Protein AF-A0A815K684-F1 (afdb_monomer_lite)

Foldseek 3Di:
DAAAEDEQAEQEEAEAQEEDADDLPPVPADADPPPRAGHARYAYENYEQYEYAYPDQPDRFGEYADNQLSLFDPVNCVVCNPSFHERAEYEQYENYEYGRYEQHQTVAARAAYEQYYAYEYESYEYYNANDPPDDADDPRRLRSDHNAAAEDAHENYEYEHYEYDHAAHPYEDEKADPVGDRDRGREDYEAEHYEYAYEEPEYDQAEFDLREIEHAHAEYEHYEYENHQEYHYYAYAYYDPNTHYDYYHYYYYNYHYYNHDHYPHDHAHDPPDDPPRD

pLDDT: mean 92.47, std 10.6, range [31.84, 98.94]

Secondary structure (DSSP, 8-state):
---EEEE--EEEEEE--SEEE----SSSS-B-TTT-PBPPSEEEES-EEEEEE-S--STT-EEEE--GGGT-SHHHHHHHTT----SEEEEEEEEEEEESEEEE--SS-SEEEEEEEEEEEES-EEE--SSTT--S--TTGGGSTT--SEEEEEEEEEEEEEEEE-SS-SEEE--EETT-SS-SSEEEEEEEEEEEESEEEEEEEE--BTT-EEEEEEEEES-EEES-SEEEEEEE----TT-BEEEEEEEEES-EEES-SSEEEEEEE-SSS-TT--

Structure (mmCIF, N/CA/C/O backbone):
data_AF-A0A815K684-F1
#
_entry.id   AF-A0A815K684-F1
#
loop_
_atom_site.group_PDB
_atom_site.id
_atom_site.type_symbol
_atom_site.label_atom_id
_atom_site.label_alt_id
_atom_site.label_comp_id
_atom_site.label_asym_id
_atom_site.label_entity_id
_atom_site.label_seq_id
_atom_site.pdbx_PDB_ins_code
_atom_site.Cartn_x
_atom_site.Cartn_y
_atom_site.Cartn_z
_atom_site.occupancy
_atom_site.B_iso_or_equiv
_atom_site.auth_seq_id
_atom_site.auth_comp_id
_atom_site.auth_asym_id
_atom_site.auth_atom_id
_atom_site.pdbx_PDB_model_num
ATOM 1 N N . MET A 1 1 ? 2.388 3.843 -22.229 1.00 73.94 1 MET A N 1
ATOM 2 C CA . MET A 1 1 ? 2.401 5.230 -21.701 1.00 73.94 1 MET A CA 1
ATOM 3 C C . MET A 1 1 ? 1.750 5.221 -20.317 1.00 73.94 1 MET A C 1
ATOM 5 O O . MET A 1 1 ? 0.894 4.371 -20.112 1.00 73.94 1 MET A O 1
ATOM 9 N N . GLY A 1 2 ? 2.199 6.052 -19.369 1.00 83.94 2 GLY A N 1
ATOM 10 C CA . GLY A 1 2 ? 1.630 6.157 -18.008 1.00 83.94 2 GLY A CA 1
ATOM 11 C C . GLY A 1 2 ? 0.544 7.225 -17.866 1.00 83.94 2 GLY A C 1
ATOM 12 O O . GLY A 1 2 ? 0.099 7.775 -18.870 1.00 83.94 2 GLY A O 1
ATOM 13 N N . GLY A 1 3 ? 0.165 7.562 -16.629 1.00 92.00 3 GLY A N 1
ATOM 14 C CA . GLY A 1 3 ? -0.648 8.746 -16.339 1.00 92.00 3 GLY A CA 1
ATOM 15 C C . GLY A 1 3 ? -2.153 8.584 -16.546 1.00 92.00 3 GLY A C 1
ATOM 16 O O . GLY A 1 3 ? -2.807 9.560 -16.912 1.00 92.00 3 GLY A O 1
ATOM 17 N N . ILE A 1 4 ? -2.707 7.386 -16.340 1.00 95.62 4 ILE A N 1
ATOM 18 C CA . ILE A 1 4 ? -4.153 7.174 -16.452 1.00 95.62 4 ILE A CA 1
ATOM 19 C C . ILE A 1 4 ? -4.835 7.824 -15.246 1.00 95.62 4 ILE A C 1
ATOM 21 O O . ILE A 1 4 ? -4.547 7.476 -14.103 1.00 95.62 4 ILE A O 1
ATOM 25 N N . TYR A 1 5 ? -5.742 8.760 -15.517 1.00 96.38 5 TYR A N 1
ATOM 26 C CA . TYR A 1 5 ? -6.485 9.510 -14.509 1.00 96.38 5 TYR A CA 1
ATOM 27 C C . TYR A 1 5 ? -7.987 9.317 -14.699 1.00 96.38 5 TYR A C 1
ATOM 29 O O . TYR A 1 5 ? -8.491 9.469 -15.814 1.00 96.38 5 TYR A O 1
ATOM 37 N N . ALA A 1 6 ? -8.709 9.044 -13.615 1.00 97.19 6 ALA A N 1
ATOM 38 C CA . ALA A 1 6 ? -10.166 9.089 -13.607 1.00 97.19 6 ALA A CA 1
ATOM 39 C C . ALA A 1 6 ? -10.697 9.604 -12.267 1.00 97.19 6 ALA A C 1
ATOM 41 O O . ALA A 1 6 ? -10.106 9.384 -11.211 1.00 97.19 6 ALA A O 1
ATOM 42 N N . ARG A 1 7 ? -11.844 10.281 -12.317 1.00 98.31 7 ARG A N 1
ATOM 43 C CA . ARG A 1 7 ? -12.488 10.868 -11.144 1.00 98.31 7 ARG A CA 1
ATOM 44 C C . ARG A 1 7 ? -13.995 10.679 -11.194 1.00 98.31 7 ARG A C 1
ATOM 46 O O . ARG A 1 7 ? -14.579 10.762 -12.272 1.00 98.31 7 ARG A O 1
ATOM 53 N N . GLY A 1 8 ? -14.617 10.469 -10.036 1.00 98.06 8 GLY A N 1
ATOM 54 C CA . GLY A 1 8 ? -16.077 10.456 -9.917 1.00 98.06 8 GLY A CA 1
ATOM 55 C C . GLY A 1 8 ? -16.737 9.202 -10.491 1.00 98.06 8 GLY A C 1
ATOM 56 O O . GLY A 1 8 ? -17.906 9.250 -10.871 1.00 98.06 8 GLY A O 1
ATOM 57 N N . LEU A 1 9 ? -16.006 8.088 -10.608 1.00 98.31 9 LEU A N 1
ATOM 58 C CA . LEU A 1 9 ? -16.594 6.837 -11.087 1.00 98.31 9 LEU A CA 1
ATOM 59 C C . LEU A 1 9 ? -17.547 6.280 -10.034 1.00 98.31 9 LEU A C 1
ATOM 61 O O . LEU A 1 9 ? -17.203 6.195 -8.856 1.00 98.31 9 LEU A O 1
ATOM 65 N N . SER A 1 10 ? -18.740 5.882 -10.467 1.00 98.50 10 SER A N 1
ATOM 66 C CA . SER A 1 10 ? -19.731 5.259 -9.596 1.00 98.50 10 SER A CA 1
ATOM 67 C C . SER A 1 10 ? -20.347 4.029 -10.246 1.00 98.50 10 SER A C 1
ATOM 69 O O . SER A 1 10 ? -20.730 4.102 -11.412 1.00 98.50 10 SER A O 1
ATOM 71 N N . TYR A 1 11 ? -20.462 2.927 -9.499 1.00 98.56 11 TYR A N 1
ATOM 72 C CA . TYR A 1 11 ? -21.029 1.656 -9.984 1.00 98.56 11 TYR A CA 1
ATOM 73 C C . TYR A 1 11 ? -20.305 1.106 -11.224 1.00 98.56 11 TYR A C 1
ATOM 75 O O . TYR A 1 11 ? -20.925 0.741 -12.223 1.00 98.56 11 TYR A O 1
ATOM 83 N N . VAL A 1 12 ? -18.972 1.063 -11.164 1.00 98.50 12 VAL A N 1
ATOM 84 C CA . VAL A 1 12 ? -18.119 0.615 -12.275 1.00 98.50 12 VAL A CA 1
ATOM 85 C C . VAL A 1 12 ? -17.341 -0.634 -11.882 1.00 98.50 12 VAL A C 1
ATOM 87 O O . VAL A 1 12 ? -16.710 -0.682 -10.831 1.00 98.50 12 VAL A O 1
ATOM 90 N N . THR A 1 13 ? -17.304 -1.620 -12.776 1.00 98.44 13 THR A N 1
ATOM 91 C CA . THR A 1 13 ? -16.357 -2.736 -12.694 1.00 98.44 13 THR A CA 1
ATOM 92 C C . THR A 1 13 ? -15.275 -2.567 -13.754 1.00 98.44 13 THR A C 1
ATOM 94 O O . THR A 1 13 ? -15.556 -2.599 -14.951 1.00 98.44 13 THR A O 1
ATOM 97 N N . ILE A 1 14 ? -14.030 -2.414 -13.312 1.00 97.62 14 ILE A N 1
ATOM 98 C CA . ILE A 1 14 ? -12.829 -2.421 -14.143 1.00 97.62 14 ILE A CA 1
ATOM 99 C C . ILE A 1 14 ? -12.272 -3.840 -14.117 1.00 97.62 14 ILE A C 1
ATOM 101 O O . ILE A 1 14 ? -11.838 -4.336 -13.079 1.00 97.62 14 ILE A O 1
ATOM 105 N N . ARG A 1 15 ? -12.310 -4.506 -15.270 1.00 96.69 15 ARG A N 1
ATOM 106 C CA . ARG A 1 15 ? -11.922 -5.909 -15.404 1.00 96.69 15 ARG A CA 1
ATOM 107 C C . ARG A 1 15 ? -10.661 -6.056 -16.246 1.00 96.69 15 ARG A C 1
ATOM 109 O O . ARG A 1 15 ? -10.609 -5.530 -17.356 1.00 96.69 15 ARG A O 1
ATOM 116 N N . ILE A 1 16 ? -9.673 -6.783 -15.730 1.00 95.44 16 ILE A N 1
ATOM 117 C CA . ILE A 1 16 ? -8.375 -7.005 -16.377 1.00 95.44 16 ILE A CA 1
ATOM 118 C C . ILE A 1 16 ? -8.146 -8.515 -16.500 1.00 95.44 16 ILE A C 1
ATOM 120 O O . ILE A 1 16 ? -7.977 -9.208 -15.506 1.00 95.44 16 ILE A O 1
ATOM 124 N N . GLU A 1 17 ? -8.137 -9.027 -17.731 1.00 93.75 17 GLU A N 1
ATOM 125 C CA . GLU A 1 17 ? -8.010 -10.473 -18.023 1.00 93.75 17 GLU A CA 1
ATOM 126 C C . GLU A 1 17 ? -6.644 -10.868 -18.600 1.00 93.75 17 GLU A C 1
ATOM 128 O O . GLU A 1 17 ? -6.376 -12.037 -18.858 1.00 93.75 17 GLU A O 1
ATOM 133 N N . GLY A 1 18 ? -5.780 -9.885 -18.840 1.00 93.44 18 GLY A N 1
ATOM 134 C CA . GLY A 1 18 ? -4.446 -10.082 -19.393 1.00 93.44 18 GLY A CA 1
ATOM 135 C C . GLY A 1 18 ? -3.433 -9.193 -18.692 1.00 93.44 18 GLY A C 1
ATOM 136 O O . GLY A 1 18 ? -3.591 -8.868 -17.518 1.00 93.44 18 GLY A O 1
ATOM 137 N N . ILE A 1 19 ? -2.403 -8.775 -19.424 1.00 95.75 19 ILE A N 1
ATOM 138 C CA . ILE A 1 19 ? -1.357 -7.901 -18.894 1.00 95.75 19 ILE A CA 1
ATOM 139 C C . ILE A 1 19 ? -1.589 -6.475 -19.388 1.00 95.75 19 ILE A C 1
ATOM 141 O O . ILE A 1 19 ? -1.413 -6.181 -20.572 1.00 95.75 19 ILE A O 1
ATOM 145 N N . LEU A 1 20 ? -1.930 -5.573 -18.472 1.00 96.19 20 LEU A N 1
ATOM 146 C CA . LEU A 1 20 ? -1.819 -4.139 -18.691 1.00 96.19 20 LEU A CA 1
ATOM 147 C C . LEU A 1 20 ? -0.406 -3.713 -18.300 1.00 96.19 20 LEU A C 1
ATOM 149 O O . LEU A 1 20 ? -0.069 -3.662 -17.120 1.00 96.19 20 LEU A O 1
ATOM 153 N N . LYS A 1 21 ? 0.427 -3.419 -19.301 1.00 96.81 21 LYS A N 1
ATOM 154 C CA . LYS A 1 21 ? 1.832 -3.057 -19.101 1.00 96.81 21 LYS A CA 1
ATOM 155 C C . LYS A 1 21 ? 2.086 -1.578 -19.379 1.00 96.81 21 LYS A C 1
ATOM 157 O O . LYS A 1 21 ? 1.850 -1.090 -20.486 1.00 96.81 21 LYS A O 1
ATOM 162 N N . PHE A 1 22 ? 2.611 -0.874 -18.384 1.00 97.00 22 PHE A N 1
ATOM 163 C CA . PHE A 1 22 ? 3.043 0.513 -18.499 1.00 97.00 22 PHE A CA 1
ATOM 164 C C . PHE A 1 22 ? 4.406 0.642 -19.193 1.00 97.00 22 PHE A C 1
ATOM 166 O O . PHE A 1 22 ? 5.169 -0.317 -19.297 1.00 97.00 22 PHE A O 1
ATOM 173 N N . SER A 1 23 ? 4.699 1.849 -19.692 1.00 94.75 23 SER A N 1
ATOM 174 C CA . SER A 1 23 ? 5.971 2.147 -20.373 1.00 94.75 23 SER A CA 1
ATOM 175 C C . SER A 1 23 ? 7.147 2.083 -19.399 1.00 94.75 23 SER A C 1
ATOM 177 O O . SER A 1 23 ? 7.044 2.575 -18.284 1.00 94.75 23 SER A O 1
ATOM 179 N N . ASP A 1 24 ? 8.294 1.572 -19.823 1.00 90.25 24 ASP A N 1
ATOM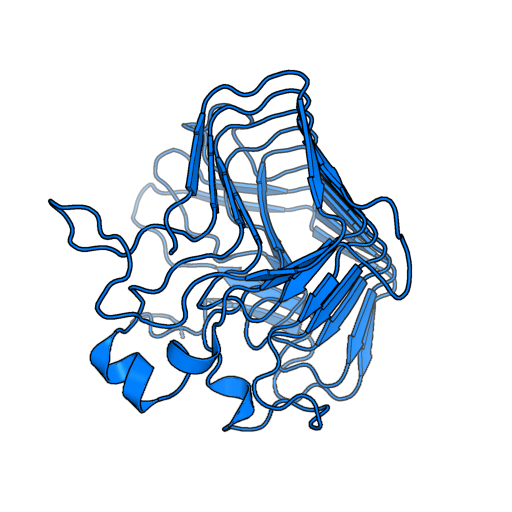 180 C CA . ASP A 1 24 ? 9.532 1.656 -19.040 1.00 90.25 24 ASP A CA 1
ATOM 181 C C . ASP A 1 24 ? 10.379 2.894 -19.408 1.00 90.25 24 ASP A C 1
ATOM 183 O O . ASP A 1 24 ? 11.381 3.192 -18.756 1.00 90.25 24 ASP A O 1
ATOM 187 N N . ASN A 1 25 ? 9.961 3.655 -20.428 1.00 91.06 25 ASN A N 1
ATOM 188 C CA . ASN A 1 25 ? 10.629 4.879 -20.860 1.00 91.06 25 ASN A CA 1
ATOM 189 C C . ASN A 1 25 ? 10.325 6.047 -19.905 1.00 91.06 25 ASN A C 1
ATOM 191 O O . ASN A 1 25 ? 9.307 6.731 -20.036 1.00 91.06 25 ASN A O 1
ATOM 195 N N . PHE A 1 26 ? 11.231 6.291 -18.954 1.00 86.00 26 PHE A N 1
ATOM 196 C CA . PHE A 1 26 ? 11.102 7.369 -17.967 1.00 86.00 26 PHE A CA 1
ATOM 197 C C . PHE A 1 26 ? 11.301 8.786 -18.545 1.00 86.00 26 PHE A C 1
ATOM 199 O O . PHE A 1 26 ? 10.882 9.766 -17.916 1.00 86.00 26 PHE A O 1
ATOM 206 N N . LEU A 1 27 ? 11.939 8.915 -19.719 1.00 87.94 27 LEU A N 1
ATOM 207 C CA . LEU A 1 27 ? 12.162 10.204 -20.388 1.00 87.94 27 LEU A CA 1
ATOM 208 C C . LEU A 1 27 ? 10.867 10.733 -21.009 1.00 87.94 27 LEU A C 1
ATOM 210 O O . LEU A 1 27 ? 10.567 11.917 -20.899 1.00 87.94 27 LEU A O 1
ATOM 214 N N . GLU A 1 28 ? 10.080 9.836 -21.599 1.00 91.06 28 GLU A N 1
ATOM 215 C CA . GLU A 1 28 ? 8.776 10.141 -22.204 1.00 91.06 28 GLU A CA 1
ATOM 216 C C . GLU A 1 28 ? 7.609 9.980 -21.221 1.00 91.06 28 GLU A C 1
ATOM 218 O O . GLU A 1 28 ? 6.440 10.103 -21.597 1.00 91.06 28 GLU A O 1
ATOM 223 N N . TRP A 1 29 ? 7.897 9.674 -19.954 1.00 94.38 29 TRP A N 1
ATOM 224 C CA . TRP A 1 29 ? 6.851 9.471 -18.965 1.00 94.38 29 TRP A CA 1
ATOM 225 C C . TRP A 1 29 ? 6.067 10.771 -18.721 1.00 94.38 29 TRP A C 1
ATOM 227 O O . TRP A 1 29 ? 6.690 11.819 -18.517 1.00 94.38 29 TRP A O 1
ATOM 237 N N . PRO A 1 30 ? 4.719 10.736 -18.694 1.00 95.06 30 PRO A N 1
ATOM 238 C CA . PRO A 1 30 ? 3.913 11.931 -18.478 1.00 95.06 30 PRO A CA 1
ATOM 239 C C . PRO A 1 30 ? 4.247 12.629 -17.161 1.00 95.06 30 PRO A C 1
ATOM 241 O O . PRO A 1 30 ? 4.306 12.002 -16.101 1.00 95.06 30 PRO A O 1
ATOM 244 N N . ARG A 1 31 ? 4.423 13.949 -17.222 1.00 94.81 31 ARG A N 1
ATOM 245 C CA . ARG A 1 31 ? 4.745 14.792 -16.067 1.00 94.81 31 ARG A CA 1
ATOM 246 C C . ARG A 1 31 ? 3.691 15.864 -15.867 1.00 94.81 31 ARG A C 1
ATOM 248 O O . ARG A 1 31 ? 2.974 16.248 -16.793 1.00 94.81 31 ARG A O 1
ATOM 255 N N . ASP A 1 32 ? 3.577 16.328 -14.637 1.00 92.56 32 ASP A N 1
ATOM 256 C CA . ASP A 1 32 ? 2.881 17.568 -14.352 1.00 92.56 32 ASP A CA 1
ATOM 257 C C . ASP A 1 32 ? 3.700 18.753 -14.908 1.00 92.56 32 ASP A C 1
ATOM 259 O O . ASP A 1 32 ? 4.909 18.822 -14.665 1.00 92.56 32 ASP A O 1
ATOM 263 N N . PRO A 1 33 ? 3.089 19.669 -15.678 1.00 92.75 33 PRO A N 1
ATOM 264 C CA . PRO A 1 33 ? 3.823 20.742 -16.347 1.00 92.75 33 PRO A CA 1
ATOM 265 C C . PRO A 1 33 ? 4.365 21.815 -15.393 1.00 92.75 33 PRO A C 1
ATOM 267 O O . PRO A 1 33 ? 5.246 22.566 -15.799 1.00 92.75 33 PRO A O 1
ATOM 270 N N . HIS A 1 34 ? 3.872 21.895 -14.152 1.00 93.19 34 HIS A N 1
ATOM 271 C CA . HIS A 1 34 ? 4.277 22.921 -13.188 1.00 93.19 34 HIS A CA 1
ATOM 272 C C . HIS A 1 34 ? 5.311 22.395 -12.190 1.00 93.19 34 HIS A C 1
ATOM 274 O O . HIS A 1 34 ? 6.285 23.068 -11.872 1.00 93.19 34 HIS A O 1
ATOM 280 N N . THR A 1 35 ? 5.100 21.182 -11.684 1.00 92.88 35 THR A N 1
ATOM 281 C CA . THR A 1 35 ? 5.947 20.564 -10.651 1.00 92.88 35 THR A CA 1
ATOM 282 C C . THR A 1 35 ? 7.014 19.637 -11.231 1.00 92.88 35 THR A C 1
ATOM 284 O O . THR A 1 35 ? 7.919 19.215 -10.511 1.00 92.88 35 THR A O 1
ATOM 287 N N . HIS A 1 36 ? 6.895 19.278 -12.516 1.00 91.06 36 HIS A N 1
ATOM 288 C CA . HIS A 1 36 ? 7.729 18.293 -13.215 1.00 91.06 36 HIS A CA 1
ATOM 289 C C . HIS A 1 36 ? 7.746 16.891 -12.571 1.00 91.06 36 HIS A C 1
ATOM 291 O O . HIS A 1 36 ? 8.569 16.032 -12.931 1.00 91.06 36 HIS A O 1
ATOM 297 N N . GLN A 1 37 ? 6.821 16.631 -11.641 1.00 92.94 37 GLN A N 1
ATOM 298 C CA . GLN A 1 37 ? 6.625 15.315 -11.051 1.00 92.94 37 GLN A CA 1
ATOM 299 C C . GLN A 1 37 ? 6.035 14.364 -12.089 1.00 92.94 37 GLN A C 1
ATOM 301 O O . GLN A 1 37 ? 5.177 14.749 -12.887 1.00 92.94 37 GLN A O 1
ATOM 306 N N . VAL A 1 38 ? 6.507 13.122 -12.097 1.00 94.31 38 VAL A N 1
ATOM 307 C CA . VAL A 1 38 ? 5.902 12.054 -12.893 1.00 94.31 38 VAL A CA 1
ATOM 308 C C . VAL A 1 38 ? 4.477 11.806 -12.415 1.00 94.31 38 VAL A C 1
ATOM 310 O O . VAL A 1 38 ? 4.202 11.803 -11.217 1.00 94.31 38 VAL A O 1
ATOM 313 N N . ARG A 1 39 ? 3.560 11.592 -13.355 1.00 96.19 39 ARG A N 1
ATOM 314 C CA . ARG A 1 39 ? 2.201 11.151 -13.031 1.00 96.19 39 ARG A CA 1
ATOM 315 C C . ARG A 1 39 ? 2.234 9.688 -12.609 1.00 96.19 39 ARG A C 1
ATOM 317 O O . ARG A 1 39 ? 3.012 8.924 -13.171 1.00 96.19 39 ARG A O 1
ATOM 324 N N . ASP A 1 40 ? 1.383 9.291 -11.672 1.00 97.06 40 ASP A N 1
ATOM 325 C CA . ASP A 1 40 ? 1.230 7.879 -11.307 1.00 97.06 40 ASP A CA 1
ATOM 326 C C . ASP A 1 40 ? 0.768 7.034 -12.512 1.00 97.06 40 ASP A C 1
ATOM 328 O O . ASP A 1 40 ? 0.260 7.561 -13.507 1.00 97.06 40 ASP A O 1
ATOM 332 N N . CYS A 1 41 ? 0.966 5.718 -12.453 1.00 97.69 41 CYS A N 1
ATOM 333 C CA . CYS A 1 41 ? 0.498 4.801 -13.491 1.00 97.69 41 CYS A CA 1
ATOM 334 C C . CYS A 1 41 ? -1.033 4.864 -13.601 1.00 97.69 41 CYS A C 1
ATOM 336 O O . CYS A 1 41 ? -1.562 5.235 -14.653 1.00 97.69 41 CYS A O 1
ATOM 338 N N . PHE A 1 42 ? -1.711 4.586 -12.484 1.00 97.69 42 PHE A N 1
ATOM 339 C CA . PHE A 1 42 ? -3.127 4.844 -12.269 1.00 97.69 42 PHE A CA 1
ATOM 340 C C . PHE A 1 42 ? -3.331 5.833 -11.128 1.00 97.69 42 PHE A C 1
ATOM 342 O O . PHE A 1 42 ? -2.800 5.640 -10.035 1.00 97.69 42 PHE A O 1
ATOM 349 N N . TYR A 1 43 ? -4.170 6.835 -11.371 1.00 98.25 43 TYR A N 1
ATOM 350 C CA . TYR A 1 43 ? -4.659 7.762 -10.365 1.00 98.25 43 TYR A CA 1
ATOM 351 C C . TYR A 1 43 ? -6.181 7.850 -10.428 1.00 98.25 43 TYR A C 1
ATOM 353 O O . TYR A 1 43 ? -6.756 8.286 -11.429 1.00 98.25 43 TYR A O 1
ATOM 361 N N . PHE A 1 44 ? -6.824 7.471 -9.333 1.00 98.50 44 PHE A N 1
ATOM 362 C CA . PHE A 1 44 ? -8.262 7.535 -9.162 1.00 98.50 44 PHE A CA 1
ATOM 363 C C . PHE A 1 44 ? -8.640 8.412 -7.974 1.00 98.50 44 PHE A C 1
ATOM 365 O O . PHE A 1 44 ? -7.977 8.408 -6.937 1.00 98.50 44 PHE A O 1
ATOM 372 N N . GLU A 1 45 ? -9.742 9.138 -8.112 1.00 98.38 45 GLU A N 1
ATOM 373 C CA . GLU A 1 45 ? -10.261 10.013 -7.064 1.00 98.38 45 GLU A CA 1
ATOM 374 C C . GLU A 1 45 ? -11.793 9.963 -7.032 1.00 98.38 45 GLU A C 1
ATOM 376 O O . GLU A 1 45 ? -12.429 9.872 -8.085 1.00 98.38 45 GLU A O 1
ATOM 381 N N . GLN A 1 46 ? -12.414 10.079 -5.856 1.00 98.50 46 GLN A N 1
ATOM 382 C CA . GLN A 1 46 ? -13.879 10.163 -5.736 1.00 98.50 46 GLN A CA 1
ATOM 383 C C . GLN A 1 46 ? -14.609 8.959 -6.342 1.00 98.50 46 GLN A C 1
ATOM 385 O O . GLN A 1 46 ? -15.599 9.115 -7.056 1.00 98.50 46 GLN A O 1
ATOM 390 N N . LEU A 1 47 ? -14.105 7.753 -6.087 1.00 98.75 47 LEU A N 1
ATOM 391 C CA . LEU A 1 47 ? -14.770 6.522 -6.494 1.00 98.75 47 LEU A CA 1
ATOM 392 C C . LEU A 1 47 ? -15.843 6.120 -5.478 1.00 98.75 47 LEU A C 1
ATOM 394 O O . LEU A 1 47 ? -15.653 6.270 -4.271 1.00 98.75 47 LEU A O 1
ATOM 398 N N . ASN A 1 48 ? -16.950 5.569 -5.971 1.00 98.81 48 ASN A N 1
ATOM 399 C CA . ASN A 1 48 ? -18.019 5.022 -5.140 1.00 98.81 48 ASN A CA 1
ATOM 400 C C . ASN A 1 48 ? -18.593 3.739 -5.757 1.00 98.81 48 ASN A C 1
ATOM 402 O O . ASN A 1 48 ? -19.100 3.781 -6.871 1.00 98.81 48 ASN A O 1
ATOM 406 N N . HIS A 1 49 ? -18.573 2.606 -5.056 1.00 98.81 49 HIS A N 1
ATOM 407 C CA . HIS A 1 49 ? -19.008 1.315 -5.623 1.00 98.81 49 HIS A CA 1
ATOM 408 C C . HIS A 1 49 ? -18.208 0.957 -6.884 1.00 98.81 49 HIS A C 1
ATOM 410 O O . HIS A 1 49 ? -18.760 0.806 -7.977 1.00 98.81 49 HIS A O 1
ATOM 416 N N . VAL A 1 50 ? -16.885 0.871 -6.741 1.00 98.88 50 VAL A N 1
ATOM 417 C CA . VAL A 1 50 ? -15.987 0.508 -7.842 1.00 98.88 50 VAL A CA 1
ATOM 418 C C . VAL A 1 50 ? -15.257 -0.787 -7.524 1.00 98.88 50 VAL A C 1
ATOM 420 O O . VAL A 1 50 ? -14.703 -0.957 -6.439 1.00 98.88 50 VAL A O 1
ATOM 423 N N . THR A 1 51 ? -15.235 -1.687 -8.502 1.00 98.81 51 THR A N 1
ATOM 424 C CA . THR A 1 51 ? -14.550 -2.976 -8.409 1.00 98.81 51 THR A CA 1
ATOM 425 C C . THR A 1 51 ? -13.422 -3.049 -9.428 1.00 98.81 51 THR A C 1
ATOM 427 O O . THR A 1 51 ? -13.669 -2.868 -10.618 1.00 98.81 51 THR A O 1
ATOM 430 N N . PHE A 1 52 ? -12.210 -3.371 -8.985 1.00 98.50 52 PHE A N 1
ATOM 431 C CA . PHE A 1 52 ? -11.100 -3.803 -9.832 1.00 98.50 52 PHE A CA 1
ATOM 432 C C . PHE A 1 52 ? -10.977 -5.320 -9.707 1.00 98.50 52 PHE A C 1
ATOM 434 O O . PHE A 1 52 ? -10.821 -5.824 -8.599 1.00 98.50 52 PHE A O 1
ATOM 441 N N . THR A 1 53 ? -11.096 -6.054 -10.812 1.00 97.69 53 THR A N 1
ATOM 442 C CA . THR A 1 53 ? -11.161 -7.522 -10.753 1.00 97.69 53 THR A CA 1
ATOM 443 C C . THR A 1 53 ? -10.555 -8.211 -11.973 1.00 97.69 53 THR A C 1
ATOM 445 O O . THR A 1 53 ? -10.321 -7.593 -13.017 1.00 97.69 53 THR A O 1
ATOM 448 N N . SER A 1 54 ? -10.356 -9.516 -11.840 1.00 95.94 54 SER A N 1
ATOM 449 C CA . SER A 1 54 ? -10.099 -10.471 -12.914 1.00 95.94 54 SER A CA 1
ATOM 450 C C . SER A 1 54 ? -10.994 -11.696 -12.724 1.00 95.94 54 SER A C 1
ATOM 452 O O . SER A 1 54 ? -11.290 -12.077 -11.589 1.00 95.94 54 SER A O 1
ATOM 454 N N . LEU A 1 55 ? -11.422 -12.334 -13.816 1.00 87.62 55 LEU A N 1
ATOM 455 C CA . LEU A 1 55 ? -12.207 -13.573 -13.754 1.00 87.62 55 LEU A CA 1
ATOM 456 C C . LEU A 1 55 ? -11.378 -14.775 -13.288 1.00 87.62 55 LEU A C 1
ATOM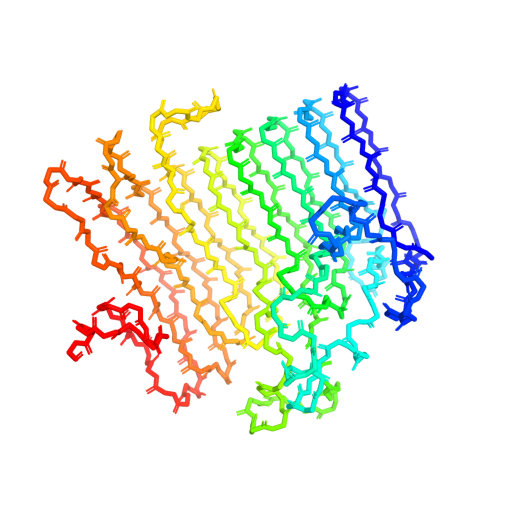 458 O O . LEU A 1 55 ? -11.942 -15.770 -12.836 1.00 87.62 55 LEU A O 1
ATOM 462 N N . GLN A 1 56 ? -10.055 -14.703 -13.417 1.00 78.81 56 GLN A N 1
ATOM 463 C CA . GLN A 1 56 ? -9.140 -15.776 -13.048 1.00 78.81 56 GLN A CA 1
ATOM 464 C C . GLN A 1 56 ? -8.551 -15.500 -11.658 1.00 78.81 56 GLN A C 1
ATOM 466 O O . GLN A 1 56 ? -7.863 -14.505 -11.454 1.00 78.81 56 GLN A O 1
ATOM 471 N N . SER A 1 57 ? -8.838 -16.373 -10.687 1.00 69.12 57 SER A N 1
ATOM 472 C CA . SER A 1 57 ? -8.593 -16.117 -9.256 1.00 69.12 57 SER A CA 1
ATOM 473 C C . SER A 1 57 ? -7.338 -16.771 -8.667 1.00 69.12 57 SER A C 1
ATOM 475 O O . SER A 1 57 ? -6.957 -16.438 -7.546 1.00 69.12 57 SER A O 1
ATOM 477 N N . THR A 1 58 ? -6.670 -17.675 -9.393 1.00 69.62 58 THR A N 1
ATOM 478 C CA . THR A 1 58 ? -5.480 -18.393 -8.894 1.00 69.62 58 THR A CA 1
ATOM 479 C C . THR A 1 58 ? -4.215 -18.053 -9.684 1.00 69.62 58 THR A C 1
ATOM 481 O O . THR A 1 58 ? -3.577 -17.044 -9.399 1.00 69.62 58 THR A O 1
ATOM 484 N N . ASP A 1 59 ? -3.861 -18.853 -10.690 1.00 69.06 59 ASP A N 1
ATOM 485 C CA . ASP A 1 59 ? -2.544 -18.801 -11.347 1.00 69.06 59 ASP A CA 1
ATOM 486 C C . ASP A 1 59 ? -2.495 -17.842 -12.546 1.00 69.06 59 ASP A C 1
ATOM 488 O O . ASP A 1 59 ? -1.427 -17.548 -13.075 1.00 69.06 59 ASP A O 1
ATOM 492 N N . ASN A 1 60 ? -3.652 -17.320 -12.962 1.00 81.81 60 ASN A N 1
ATOM 493 C CA . ASN A 1 60 ? -3.804 -16.497 -14.164 1.00 81.81 60 ASN A CA 1
ATOM 494 C C . ASN A 1 60 ? -4.488 -15.153 -13.877 1.00 81.81 60 ASN A C 1
ATOM 496 O O . ASN A 1 60 ? -5.305 -14.684 -14.669 1.00 81.81 60 ASN A O 1
ATOM 500 N N . LYS A 1 61 ? -4.181 -14.539 -12.735 1.00 92.19 61 LYS A N 1
ATOM 501 C CA . LYS A 1 61 ? -4.703 -13.216 -12.368 1.00 92.19 61 LYS A CA 1
ATOM 502 C C . LYS A 1 61 ? -4.448 -12.183 -13.467 1.00 92.19 61 LYS A C 1
ATOM 504 O O . LYS A 1 61 ? -3.413 -12.210 -14.138 1.00 92.19 61 LYS A O 1
ATOM 509 N N . GLY A 1 62 ? -5.354 -11.217 -13.590 1.00 96.38 62 GLY A N 1
ATOM 510 C CA . GLY A 1 62 ? -5.115 -10.006 -14.369 1.00 96.38 62 GLY A CA 1
ATOM 511 C C . GLY A 1 62 ? -3.884 -9.270 -13.849 1.00 96.38 62 GLY A C 1
ATOM 512 O O . GLY A 1 62 ? -3.769 -9.026 -12.649 1.00 96.38 62 GLY A O 1
ATOM 513 N N . VAL A 1 63 ? -2.957 -8.910 -14.735 1.00 97.38 63 VAL A N 1
ATOM 514 C CA . VAL A 1 63 ? -1.678 -8.306 -14.346 1.00 97.38 63 VAL A CA 1
ATOM 515 C C . VAL A 1 63 ? -1.686 -6.816 -14.650 1.00 97.38 63 VAL A C 1
ATOM 517 O O . VAL A 1 63 ? -1.944 -6.405 -15.782 1.00 97.38 63 VAL A O 1
ATOM 520 N N . ILE A 1 64 ? -1.322 -6.010 -13.656 1.00 98.25 64 ILE A N 1
ATOM 521 C CA . ILE A 1 64 ? -0.954 -4.607 -13.836 1.00 98.25 64 ILE A CA 1
ATOM 522 C C . ILE A 1 64 ? 0.563 -4.516 -13.650 1.00 98.25 64 ILE A C 1
ATOM 524 O O . ILE A 1 64 ? 1.055 -4.617 -12.532 1.00 98.25 64 ILE A O 1
ATOM 528 N N . ASP A 1 65 ? 1.307 -4.360 -14.746 1.00 97.88 65 ASP A N 1
ATOM 529 C CA . ASP A 1 65 ? 2.775 -4.320 -14.756 1.00 97.88 65 ASP A CA 1
ATOM 530 C C . ASP A 1 65 ? 3.275 -2.878 -14.914 1.00 97.88 65 ASP A C 1
ATOM 532 O O . ASP A 1 65 ? 3.113 -2.254 -15.966 1.00 97.88 65 ASP A O 1
ATOM 536 N N . GLY A 1 66 ? 3.895 -2.346 -13.861 1.00 97.31 66 GLY A N 1
ATOM 537 C CA . GLY A 1 66 ? 4.453 -0.996 -13.817 1.00 97.31 66 GLY A CA 1
ATOM 538 C C . GLY A 1 66 ? 5.772 -0.817 -14.570 1.00 97.31 66 GLY A C 1
ATOM 539 O O . GLY A 1 66 ? 6.211 0.318 -14.751 1.00 97.31 66 GLY A O 1
ATOM 540 N N . SER A 1 67 ? 6.411 -1.904 -15.015 1.00 95.50 67 SER A N 1
ATOM 541 C CA . SER A 1 67 ? 7.746 -1.891 -15.630 1.00 95.50 67 SER A CA 1
ATOM 542 C C . SER A 1 67 ? 8.825 -1.183 -14.781 1.00 95.50 67 SER A C 1
ATOM 544 O O . SER A 1 67 ? 9.707 -0.493 -15.296 1.00 95.50 67 SER A O 1
ATOM 546 N N . GLY A 1 68 ? 8.777 -1.383 -13.461 1.00 93.69 68 GLY A N 1
ATOM 547 C CA . GLY A 1 68 ? 9.608 -0.736 -12.439 1.00 93.69 68 GLY A CA 1
ATOM 548 C C . GLY A 1 68 ? 11.117 -0.933 -12.560 1.00 93.69 68 GLY A C 1
ATOM 549 O O . GLY A 1 68 ? 11.861 -0.084 -12.086 1.00 93.69 68 GLY A O 1
ATOM 550 N N . ASN A 1 69 ? 11.592 -1.962 -13.266 1.00 90.44 69 ASN A N 1
ATOM 551 C CA . ASN A 1 69 ? 13.024 -2.265 -13.408 1.00 90.44 69 ASN A CA 1
ATOM 552 C C . ASN A 1 69 ? 13.886 -1.075 -13.868 1.00 90.44 69 ASN A C 1
ATOM 554 O O . ASN A 1 69 ? 15.031 -0.954 -13.445 1.00 90.44 69 ASN A O 1
ATOM 558 N N . ARG A 1 70 ? 13.350 -0.185 -14.718 1.00 89.25 70 ARG A N 1
ATOM 559 C CA . ARG A 1 70 ? 14.048 1.030 -15.192 1.00 89.25 70 ARG A CA 1
ATOM 560 C C . ARG A 1 70 ? 14.071 2.179 -14.183 1.00 89.25 70 ARG A C 1
ATOM 562 O O . ARG A 1 70 ? 14.772 3.163 -14.392 1.00 89.25 70 ARG A O 1
ATOM 569 N N . TRP A 1 71 ? 13.281 2.067 -13.125 1.00 90.81 71 TRP A N 1
ATOM 570 C CA . TRP A 1 71 ? 13.112 3.059 -12.069 1.00 90.81 71 TRP A CA 1
ATOM 571 C C . TRP A 1 71 ? 13.818 2.658 -10.768 1.00 90.81 71 TRP A C 1
ATOM 573 O O . TRP A 1 71 ? 13.875 3.455 -9.832 1.00 90.81 71 TRP A O 1
ATOM 583 N N . TRP A 1 72 ? 14.334 1.432 -10.699 1.00 91.38 72 TRP A N 1
ATOM 584 C CA . TRP A 1 72 ? 15.029 0.868 -9.546 1.00 91.38 72 TRP A CA 1
ATOM 585 C C . TRP A 1 72 ? 16.537 0.856 -9.762 1.00 91.38 72 TRP A C 1
ATOM 587 O O . TRP A 1 72 ? 17.005 0.650 -10.879 1.00 91.38 72 TRP A O 1
ATOM 597 N N . GLY A 1 73 ? 17.304 0.883 -8.676 1.00 85.69 73 GLY A N 1
ATOM 598 C CA . GLY A 1 73 ? 18.764 0.858 -8.733 1.00 85.69 73 GLY A CA 1
ATOM 599 C C . GLY A 1 73 ? 19.390 2.091 -8.098 1.00 85.69 73 GLY A C 1
ATOM 600 O O . GLY A 1 73 ? 18.768 3.146 -7.968 1.00 85.69 73 GLY A O 1
ATOM 601 N N . LEU A 1 74 ? 20.641 1.949 -7.660 1.00 80.38 74 LEU A N 1
ATOM 602 C CA . LEU A 1 74 ? 21.347 3.022 -6.962 1.00 80.38 74 LEU A CA 1
ATOM 603 C C . LEU A 1 74 ? 21.615 4.221 -7.885 1.00 80.38 74 LEU A C 1
ATOM 605 O O . LEU A 1 74 ? 21.456 5.364 -7.466 1.00 80.38 74 LEU A O 1
ATOM 609 N N . VAL A 1 75 ? 21.991 3.968 -9.142 1.00 78.75 75 VAL A N 1
ATOM 610 C CA . VAL A 1 75 ? 22.270 5.023 -10.129 1.00 78.75 75 VAL A CA 1
ATOM 611 C C . VAL A 1 75 ? 20.984 5.765 -10.480 1.00 78.75 75 VAL A C 1
ATOM 613 O O . VAL A 1 75 ? 20.940 6.993 -10.436 1.00 78.75 75 VAL A O 1
ATOM 616 N N . GLU A 1 76 ? 19.915 5.024 -10.754 1.00 79.06 76 GLU A N 1
ATOM 617 C CA . GLU A 1 76 ? 18.586 5.549 -11.041 1.00 79.06 76 GLU A CA 1
ATOM 618 C C . GLU A 1 76 ? 18.076 6.389 -9.868 1.00 79.06 76 GLU A C 1
ATOM 620 O O . GLU A 1 76 ? 17.574 7.493 -10.071 1.00 79.06 76 GLU A O 1
ATOM 625 N N . TYR A 1 77 ? 18.278 5.930 -8.630 1.00 76.31 77 TYR A N 1
ATOM 626 C CA . TYR A 1 77 ? 17.914 6.687 -7.438 1.00 76.31 77 TYR A CA 1
ATOM 627 C C . TYR A 1 77 ? 18.713 7.993 -7.295 1.00 76.31 77 TYR A C 1
ATOM 629 O O . TYR A 1 77 ? 18.155 9.006 -6.881 1.00 76.31 77 TYR A O 1
ATOM 637 N N . LEU A 1 78 ? 19.991 8.034 -7.682 1.00 75.88 78 LEU A N 1
ATOM 638 C CA . LEU A 1 78 ? 20.775 9.278 -7.663 1.00 75.88 78 LEU A CA 1
ATOM 639 C C . LEU A 1 78 ? 20.276 10.306 -8.692 1.00 75.88 78 LEU A C 1
ATOM 641 O O . LEU A 1 78 ? 20.326 11.510 -8.422 1.00 75.88 78 LEU A O 1
ATOM 645 N N . VAL A 1 79 ? 19.769 9.838 -9.837 1.00 77.56 79 VAL A N 1
ATOM 646 C CA . VAL A 1 79 ? 19.289 10.681 -10.946 1.00 77.56 79 VAL A CA 1
ATOM 647 C C . VAL A 1 79 ? 17.827 11.107 -10.760 1.00 77.56 79 VAL A C 1
ATOM 649 O O . VAL A 1 79 ? 17.500 12.283 -10.902 1.00 77.56 79 VAL A O 1
ATOM 652 N N . ILE A 1 80 ? 16.941 10.163 -10.438 1.00 77.62 80 ILE A N 1
ATOM 653 C CA . ILE A 1 80 ? 15.476 10.329 -10.423 1.00 77.62 80 ILE A CA 1
ATOM 654 C C . ILE A 1 80 ? 14.943 10.513 -8.990 1.00 77.62 80 ILE A C 1
ATOM 656 O O . ILE A 1 80 ? 13.901 11.141 -8.775 1.00 77.62 80 ILE A O 1
ATOM 660 N N . ARG A 1 81 ? 15.676 10.021 -7.982 1.00 82.44 81 ARG A N 1
ATOM 661 C CA . ARG A 1 81 ? 15.309 10.070 -6.557 1.00 82.44 81 ARG A CA 1
ATOM 662 C C . ARG A 1 81 ? 13.889 9.539 -6.313 1.00 82.44 81 ARG A C 1
ATOM 664 O O . ARG A 1 81 ? 13.516 8.459 -6.768 1.00 82.44 81 ARG A O 1
ATOM 671 N N . GLY A 1 82 ? 13.083 10.295 -5.569 1.00 82.00 82 GLY A N 1
ATOM 672 C CA . GLY A 1 82 ? 11.699 9.958 -5.244 1.00 82.00 82 GLY A CA 1
ATOM 673 C C . GLY A 1 82 ? 10.676 10.275 -6.339 1.00 82.00 82 GLY A C 1
ATOM 674 O O . GLY A 1 82 ? 9.502 9.958 -6.132 1.00 82.00 82 GLY A O 1
ATOM 675 N N . ASN A 1 83 ? 11.087 10.882 -7.464 1.00 90.31 83 ASN A N 1
ATOM 676 C CA . ASN A 1 83 ? 10.211 11.282 -8.574 1.00 90.31 83 ASN A CA 1
ATOM 677 C C . ASN A 1 83 ? 9.901 10.083 -9.495 1.00 90.31 83 ASN A C 1
ATOM 679 O O . ASN A 1 83 ? 10.276 10.061 -10.668 1.00 90.31 83 ASN A O 1
ATOM 683 N N . ARG A 1 84 ? 9.271 9.056 -8.913 1.00 94.00 84 ARG A N 1
ATOM 684 C CA . ARG A 1 84 ? 8.911 7.774 -9.536 1.00 94.00 84 ARG A CA 1
ATOM 685 C C . ARG A 1 84 ? 7.399 7.547 -9.410 1.00 94.00 84 ARG A C 1
ATOM 687 O O . ARG A 1 84 ? 6.851 7.877 -8.353 1.00 94.00 84 ARG A O 1
ATOM 694 N N . PRO A 1 85 ? 6.729 7.011 -10.443 1.00 96.00 85 PRO A N 1
ATOM 695 C CA . PRO A 1 85 ? 5.280 6.843 -10.425 1.00 96.00 85 PRO A CA 1
ATOM 696 C C . PRO A 1 85 ? 4.873 5.697 -9.492 1.00 96.00 85 PRO A C 1
ATOM 698 O O . PRO A 1 85 ? 5.546 4.670 -9.426 1.00 96.00 85 PRO A O 1
ATOM 701 N N . ARG A 1 86 ? 3.764 5.858 -8.773 1.00 97.44 86 ARG A N 1
ATOM 702 C CA . ARG A 1 86 ? 3.123 4.761 -8.031 1.00 97.44 86 ARG A CA 1
ATOM 703 C C . ARG A 1 86 ? 2.227 3.962 -8.974 1.00 97.44 86 ARG A C 1
ATOM 705 O O . ARG A 1 86 ? 1.772 4.504 -9.986 1.00 97.44 86 ARG A O 1
ATOM 712 N N . LEU A 1 87 ? 1.981 2.688 -8.673 1.00 98.50 87 LEU A N 1
ATOM 713 C CA . LEU A 1 87 ? 1.272 1.813 -9.611 1.00 98.50 87 LEU A CA 1
ATOM 714 C C . LEU A 1 87 ? -0.249 2.021 -9.589 1.00 98.50 87 LEU A C 1
ATOM 716 O O . LEU A 1 87 ? -0.833 2.296 -10.637 1.00 98.50 87 LEU A O 1
ATOM 720 N N . LEU A 1 88 ? -0.887 1.926 -8.422 1.00 98.56 88 LEU A N 1
ATOM 721 C CA . LEU A 1 88 ? -2.326 2.139 -8.270 1.00 98.56 88 LEU A CA 1
ATOM 722 C C . LEU A 1 88 ? -2.616 3.080 -7.102 1.00 98.56 88 LEU A C 1
ATOM 724 O O . LEU A 1 88 ? -2.384 2.744 -5.944 1.00 98.56 88 LEU A O 1
ATOM 728 N N . VAL A 1 89 ? -3.127 4.266 -7.427 1.00 98.69 89 VAL A N 1
ATOM 729 C CA . VAL A 1 89 ? -3.414 5.328 -6.464 1.00 98.69 89 VAL A CA 1
ATOM 730 C C . VAL A 1 89 ? -4.910 5.599 -6.415 1.00 98.69 89 VAL A C 1
ATOM 732 O O . VAL A 1 89 ? -5.522 5.849 -7.453 1.00 98.69 89 VAL A O 1
ATOM 735 N N . ILE A 1 90 ? -5.487 5.582 -5.214 1.00 98.75 90 ILE A N 1
ATOM 736 C CA . ILE A 1 90 ? -6.899 5.876 -4.959 1.00 98.75 90 ILE A CA 1
ATOM 737 C C . ILE A 1 90 ? -7.001 6.914 -3.837 1.00 98.75 90 ILE A C 1
ATOM 739 O O . ILE A 1 90 ? -6.432 6.745 -2.761 1.00 98.75 90 ILE A O 1
ATOM 743 N N . TYR A 1 91 ? -7.739 7.992 -4.076 1.00 98.44 91 TYR A N 1
ATOM 744 C CA . TYR A 1 91 ? -7.986 9.043 -3.089 1.00 98.44 91 TYR A CA 1
ATOM 745 C C . TYR A 1 91 ? -9.478 9.260 -2.857 1.00 98.44 91 TYR A C 1
ATOM 747 O O . TYR A 1 91 ? -10.263 9.168 -3.804 1.00 98.44 91 TYR A O 1
ATOM 755 N N . ASN A 1 92 ? -9.854 9.621 -1.624 1.00 98.25 92 ASN A N 1
ATOM 756 C CA . ASN A 1 92 ? -11.187 10.134 -1.279 1.00 98.25 92 ASN A CA 1
ATOM 757 C C . ASN A 1 92 ? -12.303 9.266 -1.879 1.00 98.25 92 ASN A C 1
ATOM 759 O O . ASN A 1 92 ? -13.007 9.695 -2.789 1.00 98.25 92 ASN A O 1
ATOM 763 N N . SER A 1 93 ? -12.372 8.000 -1.487 1.00 98.75 93 SER A N 1
ATOM 764 C CA . SER A 1 93 ? -13.200 7.008 -2.184 1.00 98.75 93 SER A CA 1
ATOM 765 C C . SER A 1 93 ? -13.876 6.050 -1.213 1.00 98.75 93 SER A C 1
ATOM 767 O O . SER A 1 93 ? -13.369 5.804 -0.124 1.00 98.75 93 SER A O 1
ATOM 769 N N . THR A 1 94 ? -15.011 5.475 -1.600 1.00 98.88 94 THR A N 1
ATOM 770 C CA . THR A 1 94 ? -15.758 4.558 -0.735 1.00 98.88 94 THR A CA 1
ATOM 771 C C . THR A 1 94 ? -16.344 3.365 -1.482 1.00 98.88 94 THR A C 1
ATOM 773 O O . THR A 1 94 ? -16.589 3.434 -2.685 1.00 98.88 94 THR A O 1
ATOM 776 N N . ASN A 1 95 ? -16.584 2.264 -0.767 1.00 98.88 95 ASN A N 1
ATOM 777 C CA . ASN A 1 95 ? -17.179 1.035 -1.294 1.00 98.88 95 ASN A CA 1
ATOM 778 C C . ASN A 1 95 ? -16.348 0.490 -2.463 1.00 98.88 95 ASN A C 1
ATOM 780 O O . ASN A 1 95 ? -16.749 0.533 -3.630 1.00 98.88 95 ASN A O 1
ATOM 784 N N . LEU A 1 96 ? -15.141 0.042 -2.131 1.00 98.94 96 LEU A N 1
ATOM 785 C CA . LEU A 1 96 ? -14.143 -0.426 -3.081 1.00 98.94 96 LEU A CA 1
ATOM 786 C C . LEU A 1 96 ? -13.889 -1.914 -2.894 1.00 98.94 96 LEU A C 1
ATOM 788 O O . LEU A 1 96 ? -13.720 -2.379 -1.769 1.00 98.94 96 LEU A O 1
ATOM 792 N N . LEU A 1 97 ? -13.787 -2.625 -4.012 1.00 98.88 97 LEU A N 1
ATOM 793 C CA . LEU A 1 97 ? -13.321 -4.005 -4.047 1.00 98.88 97 LEU A CA 1
ATOM 794 C C . LEU A 1 97 ? -12.162 -4.116 -5.032 1.00 98.88 97 LEU A C 1
ATOM 796 O O . LEU A 1 97 ? -12.308 -3.759 -6.201 1.00 98.88 97 LEU A O 1
ATOM 800 N N . ILE A 1 98 ? -11.024 -4.626 -4.576 1.00 98.81 98 ILE A N 1
ATOM 801 C CA . ILE A 1 98 ? -9.898 -4.994 -5.431 1.00 98.81 98 ILE A CA 1
ATOM 802 C C . ILE A 1 98 ? -9.645 -6.481 -5.241 1.00 98.81 98 ILE A C 1
ATOM 804 O O . ILE A 1 98 ? -9.314 -6.924 -4.144 1.00 98.81 98 ILE A O 1
ATOM 808 N N . GLU A 1 99 ? -9.821 -7.267 -6.298 1.00 97.94 99 GLU A N 1
ATOM 809 C CA . GLU A 1 99 ? -9.679 -8.713 -6.192 1.00 97.94 99 GLU A CA 1
ATOM 810 C C . GLU A 1 99 ? -9.031 -9.377 -7.402 1.00 97.94 99 GLU A C 1
ATOM 812 O O . GLU A 1 99 ? -9.143 -8.894 -8.523 1.00 97.94 99 GLU A O 1
ATOM 817 N N . ASN A 1 100 ? -8.397 -10.530 -7.184 1.00 97.38 100 ASN A N 1
ATOM 818 C CA . ASN A 1 100 ? -7.888 -11.398 -8.253 1.00 97.38 100 ASN A CA 1
ATOM 819 C C . ASN A 1 100 ? -6.891 -10.713 -9.211 1.00 97.38 100 ASN A C 1
ATOM 821 O O . ASN A 1 100 ? -6.855 -11.019 -10.403 1.00 97.38 100 ASN A O 1
ATOM 825 N N . LEU A 1 101 ? -6.073 -9.782 -8.714 1.00 98.06 101 LEU A N 1
ATOM 826 C CA . LEU A 1 101 ? -5.065 -9.086 -9.518 1.00 98.06 101 LEU A CA 1
ATOM 827 C C . LEU A 1 101 ? -3.639 -9.445 -9.096 1.00 98.06 101 LEU A C 1
ATOM 829 O O . LEU A 1 101 ? -3.375 -9.806 -7.952 1.00 98.06 101 LEU A O 1
ATOM 833 N N . LEU A 1 102 ? -2.701 -9.304 -10.027 1.00 97.94 102 LEU A N 1
ATOM 834 C CA . LEU A 1 102 ? -1.271 -9.272 -9.743 1.00 97.94 102 LEU A CA 1
ATOM 835 C C . LEU A 1 102 ? -0.738 -7.870 -10.047 1.00 97.94 102 LEU A C 1
ATOM 837 O O . LEU A 1 102 ? -0.709 -7.435 -11.201 1.00 97.94 102 LEU A O 1
ATOM 841 N N . LEU A 1 103 ? -0.297 -7.173 -9.005 1.00 98.62 103 LEU A N 1
ATOM 842 C CA . LEU A 1 103 ? 0.355 -5.874 -9.090 1.00 98.62 103 LEU A CA 1
ATOM 843 C C . LEU A 1 103 ? 1.863 -6.096 -9.190 1.00 98.62 103 LEU A C 1
ATOM 845 O O . LEU A 1 103 ? 2.513 -6.498 -8.226 1.00 98.62 103 LEU A O 1
ATOM 849 N N . LYS A 1 104 ? 2.416 -5.878 -10.382 1.00 97.44 104 LYS A N 1
ATOM 850 C CA . LYS A 1 104 ? 3.769 -6.314 -10.721 1.00 97.44 104 LYS A CA 1
ATOM 851 C C . LYS A 1 104 ? 4.694 -5.148 -11.033 1.00 97.44 104 LYS A C 1
ATOM 853 O O . LYS A 1 104 ? 4.305 -4.197 -11.710 1.00 97.44 104 LYS A O 1
ATOM 858 N N . ASN A 1 105 ? 5.946 -5.267 -10.597 1.00 96.88 105 ASN A N 1
ATOM 859 C CA . ASN A 1 105 ? 7.045 -4.358 -10.912 1.00 96.88 105 ASN A CA 1
ATOM 860 C C . ASN A 1 105 ? 6.665 -2.882 -10.723 1.00 96.88 105 ASN A C 1
ATOM 862 O O . ASN A 1 105 ? 6.811 -2.073 -11.643 1.00 96.88 105 ASN A O 1
ATOM 866 N N . SER A 1 106 ? 6.131 -2.517 -9.559 1.00 97.12 106 SER A N 1
ATOM 867 C CA . SER A 1 106 ? 5.808 -1.117 -9.294 1.00 97.12 106 SER A CA 1
ATOM 868 C C . SER A 1 106 ? 7.083 -0.255 -9.266 1.00 97.12 106 SER A C 1
ATOM 870 O O . SER A 1 106 ? 8.046 -0.611 -8.590 1.00 97.12 106 SER A O 1
ATOM 872 N N . PRO A 1 107 ? 7.136 0.901 -9.950 1.00 95.44 107 PRO A N 1
ATOM 873 C CA . PRO A 1 107 ? 8.296 1.795 -9.884 1.00 95.44 107 PRO A CA 1
ATOM 874 C C . PRO A 1 107 ? 8.541 2.413 -8.496 1.00 95.44 107 PRO A C 1
ATOM 876 O O . PRO A 1 107 ? 9.668 2.825 -8.206 1.00 95.44 107 PRO A O 1
ATOM 879 N N . LYS A 1 108 ? 7.495 2.496 -7.663 1.00 95.06 108 LYS A N 1
ATOM 880 C CA . LYS A 1 108 ? 7.474 3.015 -6.282 1.00 95.06 108 LYS A CA 1
ATOM 881 C C . LYS A 1 108 ? 6.364 2.291 -5.493 1.00 95.06 108 LYS A C 1
ATOM 883 O O . LYS A 1 108 ? 6.146 1.111 -5.747 1.00 95.06 108 LYS A O 1
ATOM 888 N N . TRP A 1 109 ? 5.632 2.964 -4.600 1.00 97.69 109 TRP A N 1
ATOM 889 C CA . TRP A 1 109 ? 4.515 2.384 -3.848 1.00 97.69 109 TRP A CA 1
ATOM 890 C C . TRP A 1 109 ? 3.542 1.697 -4.802 1.00 97.69 109 TRP A C 1
ATOM 892 O O . TRP A 1 109 ? 3.162 2.271 -5.830 1.00 97.69 109 TRP A O 1
ATOM 902 N N . THR A 1 110 ? 3.206 0.451 -4.494 1.00 98.69 110 THR A N 1
ATOM 903 C CA . THR A 1 110 ? 2.452 -0.421 -5.389 1.00 98.69 110 THR A CA 1
ATOM 904 C C . THR A 1 110 ? 0.977 -0.067 -5.338 1.00 98.69 110 THR A C 1
ATOM 906 O O . THR A 1 110 ? 0.399 0.344 -6.344 1.00 98.69 110 THR A O 1
ATOM 909 N N . PHE A 1 111 ? 0.373 -0.144 -4.160 1.00 98.81 111 PHE A N 1
ATOM 910 C CA . PHE A 1 111 ? -1.003 0.262 -3.946 1.00 98.81 111 PHE A CA 1
ATOM 911 C C . PHE A 1 111 ? -1.053 1.326 -2.860 1.00 98.81 111 PHE A C 1
ATOM 913 O O . PHE A 1 111 ? -0.612 1.092 -1.741 1.00 98.81 111 PHE A O 1
ATOM 920 N N . TYR A 1 112 ? -1.616 2.485 -3.187 1.00 98.75 112 TYR A N 1
ATOM 921 C CA . TYR A 1 112 ? -1.761 3.590 -2.253 1.00 98.75 112 TYR A CA 1
ATOM 922 C C . TYR A 1 112 ? -3.207 4.079 -2.239 1.00 98.75 112 TYR A C 1
ATOM 924 O O . TYR A 1 112 ? -3.663 4.703 -3.198 1.00 98.75 112 TYR A O 1
ATOM 932 N N . ALA A 1 113 ? -3.911 3.833 -1.137 1.00 98.69 113 ALA A N 1
ATOM 933 C CA . ALA A 1 113 ? -5.254 4.341 -0.899 1.00 98.69 113 ALA A CA 1
ATOM 934 C C . ALA A 1 113 ? -5.256 5.306 0.289 1.00 98.69 113 ALA A C 1
ATOM 936 O O . ALA A 1 113 ? -4.961 4.911 1.414 1.00 98.69 113 ALA A O 1
ATOM 937 N N . LYS A 1 114 ? -5.602 6.573 0.056 1.00 98.44 114 LYS A N 1
ATOM 938 C CA . LYS A 1 114 ? -5.708 7.575 1.125 1.00 98.44 114 LYS A CA 1
ATOM 939 C C . LYS A 1 114 ? -7.126 8.097 1.219 1.00 98.44 114 LYS A C 1
ATOM 941 O O . LYS A 1 114 ? -7.719 8.452 0.200 1.00 98.44 114 LYS A O 1
ATOM 946 N N . ASP A 1 115 ? -7.602 8.240 2.449 1.00 98.31 115 ASP A N 1
ATOM 947 C CA . ASP A 1 115 ? -8.935 8.753 2.739 1.00 98.31 115 ASP A CA 1
ATOM 948 C C . ASP A 1 115 ? -10.007 7.890 2.075 1.00 98.31 115 ASP A C 1
ATOM 950 O O . ASP A 1 115 ? -10.744 8.334 1.197 1.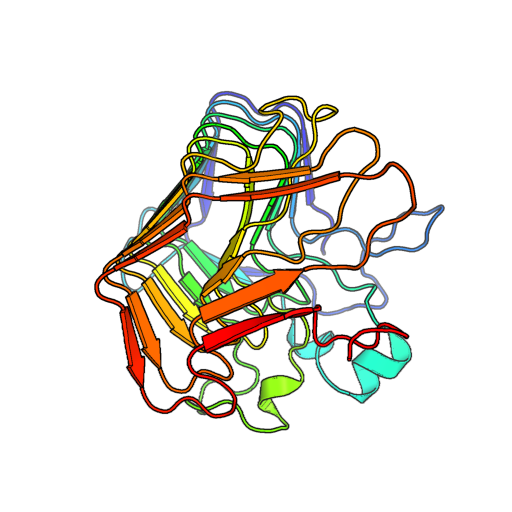00 98.31 115 ASP A O 1
ATOM 954 N N . VAL A 1 116 ? -10.020 6.608 2.447 1.00 98.75 116 VAL A N 1
ATOM 955 C CA . VAL A 1 116 ? -11.006 5.641 1.958 1.00 98.75 116 VAL A CA 1
ATOM 956 C C . VAL A 1 116 ? -11.952 5.156 3.053 1.00 98.75 116 VAL A C 1
ATOM 958 O O . VAL A 1 116 ? -11.593 5.134 4.227 1.00 98.75 116 VAL A O 1
ATOM 961 N N . ALA A 1 117 ? -13.158 4.741 2.670 1.00 98.81 117 ALA A N 1
ATOM 962 C CA . ALA A 1 117 ? -14.108 4.076 3.563 1.00 98.81 117 ALA A CA 1
ATOM 963 C C . ALA A 1 117 ? -14.692 2.816 2.918 1.00 98.81 117 ALA A C 1
ATOM 965 O O . ALA A 1 117 ? -15.206 2.887 1.803 1.00 98.81 117 ALA A O 1
ATOM 966 N N . ASN A 1 118 ? -14.691 1.686 3.627 1.00 98.88 118 ASN A N 1
ATOM 967 C CA . ASN A 1 118 ? -15.184 0.395 3.123 1.00 98.88 118 ASN A CA 1
ATOM 968 C C . ASN A 1 118 ? -14.364 -0.086 1.912 1.00 98.88 118 ASN A C 1
ATOM 970 O O . ASN A 1 118 ? -14.833 -0.085 0.770 1.00 98.88 118 ASN A O 1
ATOM 974 N N . LEU A 1 119 ? -13.109 -0.451 2.174 1.00 98.94 119 LEU A N 1
ATOM 975 C CA . LEU A 1 119 ? -12.180 -1.000 1.188 1.00 98.94 119 LEU A CA 1
ATOM 976 C C . LEU A 1 119 ? -11.920 -2.477 1.494 1.00 98.94 119 LEU A C 1
ATOM 978 O O . LEU A 1 119 ? -11.407 -2.795 2.563 1.00 98.94 119 LEU A O 1
ATOM 982 N N . GLU A 1 120 ? -12.201 -3.352 0.534 1.00 98.94 120 GLU A N 1
ATOM 983 C CA . GLU A 1 120 ? -11.791 -4.756 0.566 1.00 98.94 120 GLU A CA 1
ATOM 984 C C . GLU A 1 120 ? -10.729 -5.023 -0.508 1.00 98.94 120 GLU A C 1
ATOM 986 O O . GLU A 1 120 ? -10.915 -4.684 -1.682 1.00 98.94 120 GLU A O 1
ATOM 991 N N . ILE A 1 121 ? -9.617 -5.643 -0.114 1.00 98.88 121 ILE A N 1
ATOM 992 C CA . ILE A 1 121 ? -8.610 -6.178 -1.033 1.00 98.88 121 ILE A CA 1
ATOM 993 C C . ILE A 1 121 ? -8.447 -7.663 -0.747 1.00 98.88 121 ILE A C 1
ATOM 995 O O . ILE A 1 121 ? -8.049 -8.036 0.355 1.00 98.88 121 ILE A O 1
ATOM 999 N N . ARG A 1 122 ? -8.712 -8.511 -1.741 1.00 98.38 122 ARG A N 1
ATOM 1000 C CA . ARG A 1 122 ? -8.608 -9.963 -1.569 1.00 98.38 122 ARG A CA 1
ATOM 1001 C C . ARG A 1 122 ? -7.990 -10.670 -2.750 1.00 98.38 122 ARG A C 1
ATOM 1003 O O . ARG A 1 122 ? -8.170 -10.241 -3.885 1.00 98.38 122 ARG A O 1
ATOM 1010 N N . TYR A 1 123 ? -7.257 -11.754 -2.515 1.00 97.56 123 TYR A N 1
ATOM 1011 C CA . TYR A 1 123 ? -6.650 -12.543 -3.597 1.00 97.56 123 TYR A CA 1
ATOM 1012 C C . TYR A 1 123 ? -5.821 -11.695 -4.578 1.00 97.56 123 TYR A C 1
ATOM 1014 O O . TYR A 1 123 ? -5.689 -12.040 -5.754 1.00 97.56 123 TYR A O 1
ATOM 1022 N N . THR A 1 124 ? -5.272 -10.570 -4.115 1.00 98.19 124 THR A N 1
ATOM 1023 C CA . THR A 1 124 ? -4.519 -9.622 -4.939 1.00 98.19 124 THR A CA 1
ATOM 1024 C C . THR A 1 124 ? -3.079 -9.601 -4.475 1.00 98.19 124 THR A C 1
ATOM 1026 O O . THR A 1 124 ? -2.798 -9.228 -3.340 1.00 98.19 124 THR A O 1
ATOM 1029 N N . ASP A 1 125 ? -2.170 -10.014 -5.349 1.00 97.94 125 ASP A N 1
ATOM 1030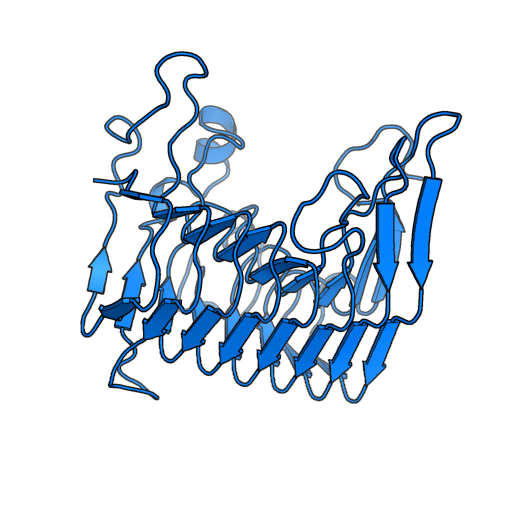 C CA . ASP A 1 125 ? -0.763 -10.174 -4.998 1.00 97.94 125 ASP A CA 1
ATOM 1031 C C . ASP A 1 125 ? 0.065 -8.964 -5.429 1.00 97.94 125 ASP A C 1
ATOM 1033 O O . ASP A 1 125 ? -0.240 -8.296 -6.421 1.00 97.94 125 ASP A O 1
ATOM 1037 N N . VAL A 1 126 ? 1.154 -8.726 -4.703 1.00 98.50 126 VAL A N 1
ATOM 1038 C CA . VAL A 1 126 ? 2.198 -7.758 -5.042 1.00 98.50 126 VAL A CA 1
ATOM 1039 C C . VAL A 1 126 ? 3.490 -8.512 -5.330 1.00 98.50 126 VAL A C 1
ATOM 1041 O O . VAL A 1 126 ? 3.939 -9.311 -4.510 1.00 98.50 126 VAL A O 1
ATOM 1044 N N . ASP A 1 127 ? 4.104 -8.231 -6.477 1.00 96.81 127 ASP A N 1
ATOM 1045 C CA . ASP A 1 127 ? 5.413 -8.773 -6.843 1.00 96.81 127 ASP A CA 1
ATOM 1046 C C . ASP A 1 127 ? 6.313 -7.684 -7.436 1.00 96.81 127 ASP A C 1
ATOM 1048 O O . ASP A 1 127 ? 6.188 -7.301 -8.605 1.00 96.81 127 ASP A O 1
ATOM 1052 N N . ALA A 1 128 ? 7.230 -7.184 -6.612 1.00 95.06 128 ALA A N 1
ATOM 1053 C CA . ALA A 1 128 ? 8.245 -6.204 -6.979 1.00 95.06 128 ALA A CA 1
ATOM 1054 C C . ALA A 1 128 ? 9.672 -6.773 -6.875 1.00 95.06 128 ALA A C 1
ATOM 1056 O O . ALA A 1 128 ? 10.603 -6.042 -6.553 1.00 95.06 128 ALA A O 1
ATOM 1057 N N . ARG A 1 129 ? 9.861 -8.070 -7.162 1.00 92.00 129 ARG A N 1
ATOM 1058 C CA . ARG A 1 129 ? 11.195 -8.695 -7.218 1.00 92.00 129 ARG A CA 1
ATOM 1059 C C . ARG A 1 129 ? 12.067 -8.067 -8.295 1.00 92.00 129 ARG A C 1
ATOM 1061 O O . ARG A 1 129 ? 11.704 -8.082 -9.475 1.00 92.00 129 ARG A O 1
ATOM 1068 N N . ARG A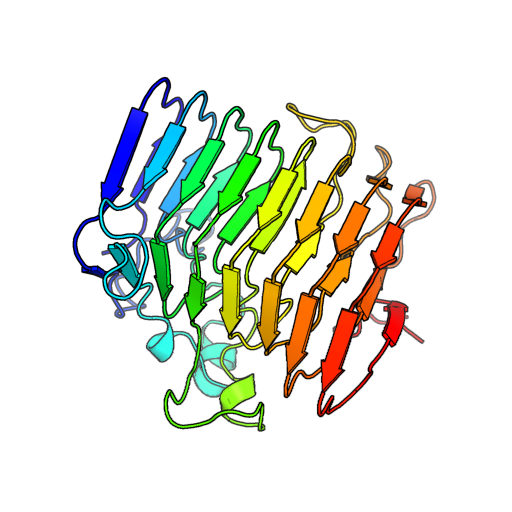 1 130 ? 13.268 -7.622 -7.918 1.00 85.44 130 ARG A N 1
ATOM 1069 C CA . ARG A 1 130 ? 14.286 -7.220 -8.895 1.00 85.44 130 ARG A CA 1
ATOM 1070 C C . ARG A 1 130 ? 14.852 -8.441 -9.609 1.00 85.44 130 ARG A C 1
ATOM 1072 O O . ARG A 1 130 ? 15.022 -8.408 -10.830 1.00 85.44 130 ARG A O 1
ATOM 1079 N N . ARG A 1 131 ? 15.125 -9.519 -8.869 1.00 86.19 131 ARG A N 1
ATOM 1080 C CA . ARG A 1 131 ? 15.541 -10.813 -9.427 1.00 86.19 131 ARG A CA 1
ATOM 1081 C C . ARG A 1 131 ? 14.527 -11.896 -9.056 1.00 86.19 131 ARG A C 1
ATOM 1083 O O . ARG A 1 131 ? 14.482 -12.325 -7.907 1.00 86.19 131 ARG A O 1
ATOM 1090 N N . PRO A 1 132 ? 13.704 -12.361 -10.015 1.00 83.25 132 PRO A N 1
ATOM 1091 C CA . PRO A 1 132 ? 12.640 -13.331 -9.744 1.00 83.25 132 PRO A CA 1
ATOM 1092 C C . PRO A 1 132 ? 13.116 -14.678 -9.180 1.00 83.25 132 PRO A C 1
ATOM 1094 O O . PRO A 1 132 ? 12.328 -15.382 -8.552 1.00 83.25 132 PRO A O 1
ATOM 1097 N N . ASP A 1 133 ? 14.376 -15.036 -9.432 1.00 85.50 133 ASP A N 1
ATOM 1098 C CA . ASP A 1 133 ? 15.045 -16.266 -9.002 1.00 85.50 133 ASP A CA 1
ATOM 1099 C C . ASP A 1 133 ? 15.636 -16.188 -7.585 1.00 85.50 133 ASP A C 1
ATOM 1101 O O . ASP A 1 133 ? 16.118 -17.191 -7.057 1.00 85.50 133 ASP A O 1
ATOM 1105 N N . VAL A 1 134 ? 15.590 -15.012 -6.955 1.00 83.81 134 VAL A N 1
ATOM 1106 C CA . VAL A 1 134 ? 16.104 -14.789 -5.606 1.00 83.81 134 VAL A CA 1
ATOM 1107 C C . VAL A 1 134 ? 14.949 -14.733 -4.612 1.00 83.81 134 VAL A C 1
ATOM 1109 O O . VAL A 1 134 ? 13.937 -14.070 -4.827 1.00 83.81 134 VAL A O 1
ATOM 1112 N N . HIS A 1 135 ? 15.114 -15.452 -3.501 1.00 84.56 135 HIS A N 1
ATOM 1113 C CA . HIS A 1 135 ? 14.097 -15.589 -2.458 1.00 84.56 135 HIS A CA 1
ATOM 1114 C C . HIS A 1 135 ? 14.578 -15.062 -1.099 1.00 84.56 135 HIS A C 1
ATOM 1116 O O . HIS A 1 135 ? 14.157 -15.559 -0.056 1.00 84.56 135 HIS A O 1
ATOM 1122 N N . TRP A 1 136 ? 15.439 -14.045 -1.096 1.00 83.94 136 TRP A N 1
ATOM 1123 C CA . TRP A 1 136 ? 15.900 -13.314 0.089 1.00 83.94 136 TRP A CA 1
ATOM 1124 C C . TRP A 1 136 ? 16.237 -11.861 -0.276 1.00 83.94 136 TRP A C 1
ATOM 1126 O O . TRP A 1 136 ? 16.575 -11.583 -1.423 1.00 83.94 136 TRP A O 1
ATOM 1136 N N . HIS A 1 137 ? 16.216 -10.941 0.692 1.00 84.69 137 HIS A N 1
ATOM 1137 C CA . HIS A 1 137 ? 16.635 -9.551 0.461 1.00 84.69 137 HIS A CA 1
ATOM 1138 C C . HIS A 1 137 ? 18.141 -9.387 0.700 1.00 84.69 137 HIS A C 1
ATOM 1140 O O . HIS A 1 137 ? 18.596 -9.282 1.841 1.00 84.69 137 HIS A O 1
ATOM 1146 N N . ASP A 1 138 ? 18.928 -9.368 -0.377 1.00 80.06 138 ASP A N 1
ATOM 1147 C CA . ASP A 1 138 ? 20.315 -8.897 -0.340 1.00 80.06 138 ASP A CA 1
ATOM 1148 C C . ASP A 1 138 ? 20.418 -7.425 -0.783 1.00 80.06 138 ASP A C 1
ATOM 1150 O O . ASP A 1 138 ? 19.423 -6.781 -1.114 1.00 80.06 138 ASP A O 1
ATOM 1154 N N . LEU A 1 139 ? 21.634 -6.869 -0.793 1.00 75.44 139 LEU A N 1
ATOM 1155 C CA . LEU A 1 139 ? 21.858 -5.469 -1.172 1.00 75.44 139 LEU A CA 1
ATOM 1156 C C . LEU A 1 139 ? 21.385 -5.126 -2.592 1.00 75.44 139 LEU A C 1
ATOM 1158 O O . LEU A 1 139 ? 21.106 -3.959 -2.849 1.00 75.44 139 LEU A O 1
ATOM 1162 N N . ASN A 1 140 ? 21.325 -6.100 -3.505 1.00 70.75 140 ASN A N 1
ATOM 1163 C CA . ASN A 1 140 ? 20.857 -5.875 -4.869 1.00 70.75 140 ASN A CA 1
ATOM 1164 C C . ASN A 1 140 ? 19.330 -5.912 -4.947 1.00 70.75 140 ASN A C 1
ATOM 1166 O O . ASN A 1 140 ? 18.768 -5.071 -5.650 1.00 70.75 140 ASN A O 1
ATOM 1170 N N . GLU A 1 141 ? 18.667 -6.829 -4.231 1.00 72.38 141 GLU A N 1
ATOM 1171 C CA . GLU A 1 141 ? 17.198 -6.814 -4.125 1.00 72.38 141 GLU A CA 1
ATOM 1172 C C . GLU A 1 141 ? 16.726 -5.498 -3.511 1.00 72.38 141 GLU A C 1
ATOM 1174 O O . GLU A 1 141 ? 15.976 -4.776 -4.158 1.00 72.38 141 GLU A O 1
ATOM 1179 N N . LEU A 1 142 ? 17.338 -5.064 -2.402 1.00 71.00 142 LEU A N 1
ATOM 1180 C CA . LEU A 1 142 ? 17.012 -3.814 -1.698 1.00 71.00 142 LEU A CA 1
ATOM 1181 C C . LEU A 1 142 ? 17.191 -2.519 -2.521 1.00 71.00 142 LEU A C 1
ATOM 1183 O O . LEU A 1 142 ? 17.065 -1.424 -1.980 1.00 71.00 142 LEU A O 1
ATOM 1187 N N . THR A 1 143 ? 17.486 -2.603 -3.820 1.00 81.69 143 THR A N 1
ATOM 1188 C CA . THR A 1 143 ? 17.525 -1.462 -4.739 1.00 81.69 143 THR A CA 1
ATOM 1189 C C . THR A 1 143 ? 16.191 -1.151 -5.426 1.00 81.69 143 THR A C 1
ATOM 1191 O O . THR A 1 143 ? 16.089 -0.095 -6.065 1.00 81.69 143 THR A O 1
ATOM 1194 N N . ALA A 1 144 ? 15.154 -1.990 -5.287 1.00 81.00 144 ALA A N 1
ATOM 1195 C CA . ALA A 1 144 ? 13.775 -1.626 -5.641 1.00 81.00 144 ALA A CA 1
ATOM 1196 C C . ALA A 1 144 ? 13.136 -0.753 -4.541 1.00 81.00 144 ALA A C 1
ATOM 1198 O O . ALA A 1 144 ? 12.076 -1.050 -3.995 1.00 81.00 144 ALA A O 1
ATOM 1199 N N . PHE A 1 145 ? 13.812 0.348 -4.198 1.00 83.56 145 PHE A N 1
ATOM 1200 C CA . PHE A 1 145 ? 13.480 1.207 -3.060 1.00 83.56 145 PHE A CA 1
ATOM 1201 C C . PHE A 1 145 ? 12.018 1.673 -3.074 1.00 83.56 145 PHE A C 1
ATOM 1203 O O . PHE A 1 145 ? 11.535 2.131 -4.114 1.00 83.56 145 PHE A O 1
ATOM 1210 N N . ASN A 1 146 ? 11.364 1.712 -1.910 1.00 91.50 146 ASN A N 1
ATOM 1211 C CA . ASN A 1 146 ? 10.009 2.257 -1.736 1.00 91.50 146 ASN A CA 1
ATOM 1212 C C . ASN A 1 146 ? 8.960 1.569 -2.609 1.00 91.50 146 ASN A C 1
ATOM 1214 O O . ASN A 1 146 ? 8.130 2.242 -3.219 1.00 91.50 146 ASN A O 1
ATOM 1218 N N . THR A 1 147 ? 9.042 0.245 -2.721 1.00 95.50 147 THR A N 1
ATOM 1219 C CA . THR A 1 147 ? 8.045 -0.599 -3.389 1.00 95.50 147 THR A CA 1
ATOM 1220 C C . THR A 1 147 ? 6.987 -1.102 -2.414 1.00 95.50 147 THR A C 1
ATOM 1222 O O . THR A 1 147 ? 6.535 -2.235 -2.530 1.00 95.50 147 THR A O 1
ATOM 1225 N N . ASP A 1 148 ? 6.582 -0.269 -1.449 1.00 98.12 148 ASP A N 1
ATOM 1226 C CA . ASP A 1 148 ? 5.545 -0.552 -0.451 1.00 98.12 148 ASP A CA 1
ATOM 1227 C C . ASP A 1 148 ? 4.359 -1.318 -1.086 1.00 98.12 148 ASP A C 1
ATOM 1229 O O . ASP A 1 148 ? 3.957 -1.034 -2.223 1.00 98.12 148 ASP A O 1
ATOM 1233 N N . GLY A 1 149 ? 3.860 -2.348 -0.400 1.00 98.62 149 GLY A N 1
ATOM 1234 C CA . GLY A 1 149 ? 2.837 -3.250 -0.926 1.00 98.62 149 GLY A CA 1
ATOM 1235 C C . GLY A 1 149 ? 1.470 -2.580 -0.931 1.00 98.62 149 GLY A C 1
ATOM 1236 O O . GLY A 1 149 ? 1.036 -2.053 -1.957 1.00 98.62 149 GLY A O 1
ATOM 1237 N N . PHE A 1 150 ? 0.809 -2.587 0.228 1.00 98.88 150 PHE A N 1
ATOM 1238 C CA . PHE A 1 150 ? -0.455 -1.881 0.439 1.00 98.88 150 PHE A CA 1
ATOM 1239 C C . PHE A 1 150 ? -0.297 -0.764 1.478 1.00 98.88 150 PHE A C 1
ATOM 1241 O O . PHE A 1 150 ? -0.262 -1.018 2.683 1.00 98.88 150 PHE A O 1
ATOM 1248 N N . ASP A 1 151 ? -0.253 0.482 1.010 1.00 98.81 151 ASP A N 1
ATOM 1249 C CA . ASP A 1 151 ? -0.349 1.684 1.834 1.00 98.81 151 ASP A CA 1
ATOM 1250 C C . ASP A 1 151 ? -1.805 2.140 1.931 1.00 98.81 151 ASP A C 1
ATOM 1252 O O . ASP A 1 151 ? -2.429 2.473 0.918 1.00 98.81 151 ASP A O 1
ATOM 1256 N N . VAL A 1 152 ? -2.348 2.206 3.147 1.00 98.69 152 VAL A N 1
ATOM 1257 C CA . VAL A 1 152 ? -3.757 2.564 3.363 1.00 98.69 152 VAL A CA 1
ATOM 1258 C C . VAL A 1 152 ? -3.946 3.580 4.492 1.00 98.69 152 VAL A C 1
ATOM 1260 O O . VAL A 1 152 ? -3.302 3.495 5.537 1.00 98.69 152 VAL A O 1
ATOM 1263 N N . SER A 1 153 ? -4.852 4.542 4.296 1.00 98.56 153 SER A N 1
ATOM 1264 C CA . SER A 1 153 ? -5.429 5.377 5.360 1.00 98.56 153 SER A CA 1
ATOM 1265 C C . SER A 1 153 ? -6.932 5.555 5.149 1.00 98.56 153 SER A C 1
ATOM 1267 O O . SER A 1 153 ? -7.388 5.707 4.012 1.00 98.56 153 SER A O 1
ATOM 1269 N N . GLY A 1 154 ? -7.714 5.545 6.229 1.00 98.44 154 GLY A N 1
ATOM 1270 C CA . GLY A 1 154 ? -9.175 5.579 6.138 1.00 98.44 154 GLY A CA 1
ATOM 1271 C C . GLY A 1 154 ? -9.879 4.735 7.197 1.00 98.44 154 GLY A C 1
ATOM 1272 O O . GLY A 1 154 ? -9.302 4.431 8.231 1.00 98.44 154 GLY A O 1
ATOM 1273 N N . THR A 1 155 ? -11.121 4.335 6.945 1.00 98.81 155 THR A N 1
ATOM 1274 C CA . THR A 1 155 ? -11.911 3.528 7.888 1.00 98.81 155 THR A CA 1
ATOM 1275 C C . THR A 1 155 ? -12.490 2.279 7.233 1.00 98.81 155 THR A C 1
ATOM 1277 O O . THR A 1 155 ? -12.803 2.288 6.041 1.00 98.81 155 THR A O 1
ATOM 1280 N N . ASN A 1 156 ? -12.651 1.203 8.004 1.00 98.88 156 ASN A N 1
ATOM 1281 C CA . ASN A 1 156 ? -13.227 -0.067 7.550 1.00 98.88 156 ASN A CA 1
ATOM 1282 C C . ASN A 1 156 ? -12.467 -0.644 6.343 1.00 98.88 156 ASN A C 1
ATOM 1284 O O . ASN A 1 156 ? -12.980 -0.695 5.221 1.00 98.88 156 ASN A O 1
ATOM 1288 N N . VAL A 1 157 ? -11.219 -1.051 6.578 1.00 98.94 157 VAL A N 1
ATOM 1289 C CA . VAL A 1 157 ? -10.353 -1.659 5.556 1.00 98.94 157 VAL A CA 1
ATOM 1290 C C . VAL A 1 157 ? -10.138 -3.133 5.879 1.00 98.94 157 VAL A C 1
ATOM 1292 O O . VAL A 1 157 ? -9.726 -3.470 6.986 1.00 98.94 157 VAL A O 1
ATOM 1295 N N . TRP A 1 158 ? -10.374 -4.012 4.911 1.00 98.94 158 TRP A N 1
ATOM 1296 C CA . TRP A 1 158 ? -10.120 -5.444 5.036 1.00 98.94 158 TRP A CA 1
ATOM 1297 C C . TRP A 1 158 ? -9.208 -5.910 3.905 1.00 98.94 158 TRP A C 1
ATOM 1299 O O . TRP A 1 158 ? -9.582 -5.852 2.737 1.00 98.94 158 TRP A O 1
ATOM 1309 N N . ILE A 1 159 ? -7.996 -6.350 4.239 1.00 98.94 159 ILE A N 1
ATOM 1310 C CA . ILE A 1 159 ? -7.053 -6.913 3.266 1.00 98.94 159 ILE A CA 1
ATOM 1311 C C . ILE A 1 159 ? -6.761 -8.351 3.658 1.00 98.94 159 ILE A C 1
ATOM 1313 O O . ILE A 1 159 ? -6.306 -8.603 4.777 1.00 98.94 159 ILE A O 1
ATOM 1317 N N . HIS A 1 160 ? -7.007 -9.297 2.754 1.00 98.88 160 HIS A N 1
ATOM 1318 C CA . HIS A 1 160 ? -6.843 -10.703 3.089 1.00 98.88 160 HIS A CA 1
ATOM 1319 C C . HIS A 1 160 ? -6.517 -11.630 1.923 1.00 98.88 160 HIS A C 1
ATOM 1321 O O . HIS A 1 160 ? -6.821 -11.350 0.770 1.00 98.88 160 HIS A O 1
ATOM 1327 N N . ASP A 1 161 ? -5.928 -12.783 2.244 1.00 98.44 161 ASP A N 1
ATOM 1328 C CA . ASP A 1 161 ? -5.590 -13.820 1.261 1.00 98.44 161 ASP A CA 1
ATOM 1329 C C . ASP A 1 161 ? -4.678 -13.292 0.131 1.00 98.44 161 ASP A C 1
ATOM 1331 O O . ASP A 1 161 ? -4.897 -13.566 -1.050 1.00 98.44 161 ASP A O 1
ATOM 1335 N N . CYS A 1 162 ? -3.655 -12.513 0.498 1.00 98.38 162 CYS A N 1
ATOM 1336 C CA . CYS A 1 162 ? -2.711 -11.890 -0.435 1.00 98.38 162 CYS A CA 1
ATOM 1337 C C . CYS A 1 162 ? -1.276 -12.381 -0.204 1.00 98.38 162 CYS A C 1
ATOM 1339 O O . CYS A 1 162 ? -0.853 -12.611 0.934 1.00 98.38 162 CYS A O 1
ATOM 1341 N N . ASN A 1 163 ? -0.498 -12.450 -1.283 1.00 98.12 163 ASN A N 1
ATOM 1342 C CA . ASN A 1 163 ? 0.948 -12.634 -1.241 1.00 98.12 163 ASN A CA 1
ATOM 1343 C C . ASN A 1 163 ? 1.653 -11.327 -1.603 1.00 98.12 163 ASN A C 1
ATOM 1345 O O . ASN A 1 163 ? 1.299 -10.671 -2.581 1.00 98.12 163 ASN A O 1
ATOM 1349 N N . ILE A 1 164 ? 2.663 -10.953 -0.824 1.00 98.44 164 ILE A N 1
ATOM 1350 C CA . ILE A 1 164 ? 3.397 -9.700 -0.995 1.00 98.44 164 ILE A CA 1
ATOM 1351 C C . ILE A 1 164 ? 4.887 -10.008 -1.040 1.00 98.44 164 ILE A C 1
ATOM 1353 O O . ILE A 1 164 ? 5.442 -10.570 -0.095 1.00 98.44 164 ILE A O 1
ATOM 1357 N N . TRP A 1 165 ? 5.531 -9.610 -2.131 1.00 97.06 165 TRP A N 1
ATOM 1358 C CA . TRP A 1 165 ? 6.978 -9.511 -2.224 1.00 97.06 165 TRP A CA 1
ATOM 1359 C C . TRP A 1 165 ? 7.375 -8.111 -2.670 1.00 97.06 165 TRP A C 1
ATOM 1361 O O . TRP A 1 165 ? 7.017 -7.686 -3.773 1.00 97.06 165 TRP A O 1
ATOM 1371 N N . ASN A 1 166 ? 8.161 -7.418 -1.854 1.00 95.75 166 ASN A N 1
ATOM 1372 C CA . ASN A 1 166 ? 8.700 -6.100 -2.168 1.00 95.75 166 ASN A CA 1
ATOM 1373 C C . ASN A 1 166 ? 9.974 -5.783 -1.368 1.00 95.75 166 ASN A C 1
ATOM 1375 O O . ASN A 1 166 ? 10.462 -6.624 -0.630 1.00 95.75 166 ASN A O 1
ATOM 1379 N N . ASP A 1 167 ? 10.502 -4.563 -1.494 1.00 92.94 167 ASP A N 1
ATOM 1380 C CA . ASP A 1 167 ? 11.701 -4.112 -0.766 1.00 92.94 167 ASP A CA 1
ATOM 1381 C C . ASP A 1 167 ? 11.431 -2.907 0.164 1.00 92.94 167 ASP A C 1
ATOM 1383 O O . ASP A 1 167 ? 12.344 -2.160 0.521 1.00 92.94 167 ASP A O 1
ATOM 1387 N N . ASP A 1 168 ? 10.173 -2.701 0.568 1.00 93.69 168 ASP A N 1
ATOM 1388 C CA . ASP A 1 168 ? 9.752 -1.725 1.592 1.00 93.69 168 ASP A CA 1
ATOM 1389 C C . ASP A 1 168 ? 8.551 -2.288 2.387 1.00 93.69 168 ASP A C 1
ATOM 1391 O O . ASP A 1 168 ? 8.347 -3.501 2.397 1.00 93.69 168 ASP A O 1
ATOM 1395 N N . ASP A 1 169 ? 7.782 -1.463 3.102 1.00 97.31 169 ASP A N 1
ATOM 1396 C CA . ASP A 1 169 ? 6.663 -1.914 3.944 1.00 97.31 169 ASP A CA 1
ATOM 1397 C C . ASP A 1 169 ? 5.712 -2.866 3.183 1.00 97.31 169 ASP A C 1
ATOM 1399 O O . ASP A 1 169 ? 5.200 -2.521 2.118 1.00 97.31 169 ASP A O 1
ATOM 1403 N N . CYS A 1 170 ? 5.445 -4.071 3.700 1.00 98.25 170 CYS A N 1
ATOM 1404 C CA . CYS A 1 170 ? 4.535 -5.011 3.026 1.00 98.25 170 CYS A CA 1
ATOM 1405 C C . CYS A 1 170 ? 3.089 -4.506 3.117 1.00 98.25 170 CYS A C 1
ATOM 1407 O O . CYS A 1 170 ? 2.363 -4.439 2.126 1.00 98.25 170 CYS A O 1
ATOM 1409 N N . ILE A 1 171 ? 2.697 -4.111 4.327 1.00 98.69 171 ILE A N 1
ATOM 1410 C CA . ILE A 1 171 ? 1.486 -3.344 4.617 1.00 98.69 171 ILE A CA 1
ATOM 1411 C C . ILE A 1 171 ? 1.929 -2.100 5.366 1.00 98.69 171 ILE A C 1
ATOM 1413 O O . ILE A 1 171 ? 2.710 -2.226 6.304 1.00 98.69 171 ILE A O 1
ATOM 1417 N N . ALA A 1 172 ? 1.388 -0.934 5.027 1.00 98.50 172 ALA A N 1
ATOM 1418 C CA . ALA A 1 172 ? 1.589 0.276 5.804 1.00 98.50 172 ALA A CA 1
ATOM 1419 C C . ALA A 1 172 ? 0.269 0.992 6.092 1.00 98.50 172 ALA A C 1
ATOM 1421 O O . ALA A 1 172 ? -0.325 1.626 5.218 1.00 98.50 172 ALA A O 1
ATOM 1422 N N . VAL A 1 173 ? -0.148 0.971 7.357 1.00 98.75 173 VAL A N 1
ATOM 1423 C CA . VAL A 1 173 ? -1.237 1.831 7.829 1.00 98.75 173 VAL A CA 1
ATOM 1424 C C . VAL A 1 173 ? -0.681 3.231 8.043 1.00 98.75 173 VAL A C 1
ATOM 1426 O O . VAL A 1 173 ? 0.144 3.457 8.932 1.00 98.75 173 VAL A O 1
ATOM 1429 N N . LYS A 1 174 ? -1.097 4.180 7.207 1.00 97.56 174 LYS A N 1
ATOM 1430 C CA . LYS A 1 174 ? -0.689 5.583 7.313 1.00 97.56 174 LYS A CA 1
ATOM 1431 C C . LYS A 1 174 ? -1.664 6.354 8.193 1.00 97.56 174 LYS A C 1
ATOM 1433 O O . LYS A 1 174 ? -2.814 5.961 8.369 1.00 97.56 174 LYS A O 1
ATOM 1438 N N . GLN A 1 175 ? -1.197 7.475 8.730 1.00 94.31 175 GLN A N 1
ATOM 1439 C CA . GLN A 1 175 ? -2.034 8.365 9.527 1.00 94.31 175 GLN A CA 1
ATOM 1440 C C . GLN A 1 175 ? -3.161 8.978 8.694 1.00 94.31 175 GLN A C 1
ATOM 1442 O O . GLN A 1 175 ? -3.017 9.184 7.486 1.00 94.31 175 GLN A O 1
ATOM 1447 N N . GLN A 1 176 ? -4.217 9.362 9.390 1.00 94.62 176 GLN A N 1
ATOM 1448 C CA . GLN A 1 176 ? -5.270 10.228 8.890 1.00 94.62 176 GLN A CA 1
ATOM 1449 C C . GLN A 1 176 ? -5.456 11.383 9.871 1.00 94.62 176 GLN A C 1
ATOM 1451 O O . GLN A 1 176 ? -5.101 11.250 11.043 1.00 94.62 176 GLN A O 1
ATOM 1456 N N . ASP A 1 177 ? -5.981 12.501 9.387 1.00 91.12 177 ASP A N 1
ATOM 1457 C CA . ASP A 1 177 ? -6.312 13.668 10.200 1.00 91.12 177 ASP A CA 1
ATOM 1458 C C . ASP A 1 177 ? -7.739 14.160 9.918 1.00 91.12 177 ASP A C 1
ATOM 1460 O O . ASP A 1 177 ? -8.379 13.759 8.940 1.00 91.12 177 ASP A O 1
ATOM 1464 N N . SER A 1 178 ? -8.230 15.045 10.785 1.00 87.12 178 SER A N 1
ATOM 1465 C CA . SER A 1 178 ? -9.607 15.552 10.765 1.00 87.12 178 SER A CA 1
ATOM 1466 C C . SER A 1 178 ? -9.986 16.399 9.541 1.00 87.12 178 SER A C 1
ATOM 1468 O O . SER A 1 178 ? -11.170 16.674 9.360 1.00 87.12 178 SER A O 1
ATOM 1470 N N . ASN A 1 179 ? -9.041 16.760 8.664 1.00 89.31 179 ASN A N 1
ATOM 1471 C CA . ASN A 1 179 ? -9.354 17.441 7.399 1.00 89.31 179 ASN A CA 1
ATOM 1472 C C . ASN A 1 179 ? -9.785 16.474 6.287 1.00 89.31 179 ASN A C 1
ATOM 1474 O O . ASN A 1 179 ? -10.096 16.900 5.173 1.00 89.31 179 ASN A O 1
ATOM 1478 N N . SER A 1 180 ? -9.743 15.173 6.556 1.00 93.19 180 SER A N 1
ATOM 1479 C CA . SER A 1 180 ? -10.076 14.134 5.589 1.00 93.19 180 SER A CA 1
ATOM 1480 C C . SER A 1 180 ? -11.591 13.950 5.446 1.00 93.19 180 SER A C 1
ATOM 1482 O O . SER A 1 180 ? -12.356 14.258 6.357 1.00 93.19 180 SER A O 1
ATOM 1484 N N . ILE A 1 181 ? -12.039 13.462 4.289 1.00 95.38 181 ILE A N 1
ATOM 1485 C CA . ILE A 1 181 ? -13.455 13.461 3.902 1.00 95.38 181 ILE A CA 1
ATOM 1486 C C . ILE A 1 181 ? -14.168 12.192 4.369 1.00 95.38 181 ILE A C 1
ATOM 1488 O O . ILE A 1 181 ? -15.308 12.265 4.823 1.00 95.38 181 ILE A O 1
ATOM 1492 N N . GLN A 1 182 ? -13.525 11.031 4.238 1.00 96.62 182 GLN A N 1
ATOM 1493 C CA . GLN A 1 182 ? -14.149 9.735 4.516 1.00 96.62 182 GLN A CA 1
ATOM 1494 C C . GLN A 1 182 ? -14.049 9.344 5.992 1.00 96.62 182 GLN A C 1
ATOM 1496 O O . GLN A 1 182 ? -14.934 8.676 6.520 1.00 96.62 182 GLN A O 1
ATOM 1501 N N . SER A 1 183 ? -12.970 9.747 6.664 1.00 95.31 183 SER A N 1
ATOM 1502 C CA . SER A 1 183 ? -12.758 9.497 8.092 1.00 95.31 183 SER A CA 1
ATOM 1503 C C . SER A 1 183 ? -11.718 10.452 8.657 1.00 95.31 183 SER A C 1
ATOM 1505 O O . SER A 1 183 ? -10.720 10.715 7.993 1.00 95.31 183 SER A O 1
ATOM 1507 N N . SER A 1 184 ? -11.896 10.893 9.903 1.00 95.38 184 SER A N 1
ATOM 1508 C CA . SER A 1 184 ? -10.917 11.704 10.639 1.00 95.38 184 SER A CA 1
ATOM 1509 C C . SER A 1 184 ? -9.755 10.891 11.224 1.00 95.38 184 SER A C 1
ATOM 1511 O O . SER A 1 184 ? -8.823 11.474 11.771 1.00 95.38 184 SER A O 1
ATOM 1513 N N . CYS A 1 185 ? -9.826 9.559 11.155 1.00 97.31 185 CYS A N 1
ATOM 1514 C CA . CYS A 1 185 ? -8.836 8.637 11.705 1.00 97.31 185 CYS A CA 1
ATOM 1515 C C . CYS A 1 185 ? -8.571 7.459 10.768 1.00 97.31 185 CYS A C 1
ATOM 1517 O O . CYS A 1 185 ? -9.461 7.054 10.016 1.00 97.31 185 CYS A O 1
ATOM 1519 N N . SER A 1 186 ? -7.372 6.879 10.844 1.00 98.56 186 SER A N 1
ATOM 1520 C CA . SER A 1 186 ? -7.119 5.566 10.259 1.00 98.56 186 SER A CA 1
ATOM 1521 C C . SER A 1 186 ? -7.572 4.501 11.245 1.00 98.56 186 SER A C 1
ATOM 1523 O O . SER A 1 186 ? -6.907 4.295 12.258 1.00 98.56 186 SER A O 1
ATOM 1525 N N . GLU A 1 187 ? -8.708 3.858 10.996 1.00 98.62 187 GLU A N 1
ATOM 1526 C CA . GLU A 1 187 ? -9.315 2.979 11.993 1.00 98.62 187 GLU A CA 1
ATOM 1527 C C . GLU A 1 187 ? -10.101 1.794 11.441 1.00 98.62 187 GLU A C 1
ATOM 1529 O O . GLU A 1 187 ? -10.478 1.762 10.272 1.00 98.62 187 GLU A O 1
ATOM 1534 N N . ASN A 1 188 ? -10.367 0.818 12.313 1.00 98.81 188 ASN A N 1
ATOM 1535 C CA . ASN A 1 188 ? -11.166 -0.369 12.008 1.00 98.81 188 ASN A CA 1
ATOM 1536 C C . ASN A 1 188 ? -10.598 -1.127 10.801 1.00 98.81 188 ASN A C 1
ATOM 1538 O O . ASN A 1 188 ? -11.268 -1.299 9.779 1.00 98.81 188 ASN A O 1
ATOM 1542 N N . MET A 1 189 ? -9.332 -1.536 10.898 1.00 98.88 189 MET A N 1
ATOM 1543 C CA . MET A 1 189 ? -8.654 -2.237 9.809 1.00 98.88 189 MET A CA 1
ATOM 1544 C C . MET A 1 189 ? -8.252 -3.651 10.213 1.00 98.88 189 MET A C 1
ATOM 1546 O O . MET A 1 189 ? -7.673 -3.862 11.281 1.00 98.88 189 MET A O 1
ATOM 1550 N N . LEU A 1 190 ? -8.520 -4.610 9.330 1.00 98.94 190 LEU A N 1
ATOM 1551 C CA . LEU A 1 190 ? -8.145 -6.009 9.487 1.00 98.94 190 LEU A CA 1
ATOM 1552 C C . LEU A 1 190 ? -7.275 -6.455 8.310 1.00 98.94 190 LEU A C 1
ATOM 1554 O O . LEU A 1 190 ? -7.697 -6.420 7.156 1.00 98.94 190 LEU A O 1
ATOM 1558 N N . PHE A 1 191 ? -6.076 -6.929 8.623 1.00 98.94 191 PHE A N 1
ATOM 1559 C CA . PHE A 1 191 ? -5.134 -7.514 7.677 1.00 98.94 191 PHE A CA 1
ATOM 1560 C C . PHE A 1 191 ? -4.923 -8.973 8.065 1.00 98.94 191 PHE A C 1
ATOM 1562 O O . PHE A 1 191 ? -4.380 -9.243 9.137 1.00 98.94 191 PHE A O 1
ATOM 1569 N N . GLU A 1 192 ? -5.359 -9.931 7.247 1.00 98.81 192 GLU A N 1
ATOM 1570 C CA . GLU A 1 192 ? -5.283 -11.336 7.652 1.00 98.81 192 GLU A CA 1
ATOM 1571 C C . GLU A 1 192 ? -5.001 -12.339 6.541 1.00 98.81 192 GLU A C 1
ATOM 1573 O O . GLU A 1 192 ? -5.332 -12.115 5.386 1.00 98.81 192 GLU A O 1
ATOM 1578 N N . ARG A 1 193 ? -4.398 -13.482 6.893 1.00 98.81 193 ARG A N 1
ATOM 1579 C CA . ARG A 1 193 ? -4.000 -14.512 5.910 1.00 98.81 193 ARG A CA 1
ATOM 1580 C C . ARG A 1 193 ? -3.071 -13.936 4.832 1.00 98.81 193 ARG A C 1
ATOM 1582 O O . ARG A 1 193 ? -3.237 -14.191 3.643 1.00 98.81 193 ARG A O 1
ATOM 1589 N N . ILE A 1 194 ? -2.102 -13.129 5.266 1.00 98.69 194 ILE A N 1
ATOM 1590 C CA . ILE A 1 194 ? -1.110 -12.495 4.392 1.00 98.69 194 ILE A CA 1
ATOM 1591 C C . ILE A 1 194 ? 0.199 -13.274 4.457 1.00 98.69 194 ILE A C 1
ATOM 1593 O O . ILE A 1 194 ? 0.704 -13.554 5.545 1.00 98.69 194 ILE A O 1
ATOM 1597 N N . ASN A 1 195 ? 0.778 -13.571 3.299 1.00 98.50 195 ASN A N 1
ATOM 1598 C CA . ASN A 1 195 ? 2.135 -14.092 3.194 1.00 98.50 195 ASN A CA 1
ATOM 1599 C C . ASN A 1 195 ? 3.055 -12.999 2.633 1.00 98.50 195 ASN A C 1
ATOM 1601 O O . ASN A 1 195 ? 2.811 -12.506 1.535 1.00 98.50 195 ASN A O 1
ATOM 1605 N N . ALA A 1 196 ? 4.088 -12.594 3.371 1.00 98.00 196 ALA A N 1
ATOM 1606 C CA . ALA A 1 196 ? 4.832 -11.369 3.086 1.00 98.00 196 ALA A CA 1
ATOM 1607 C C . ALA A 1 196 ? 6.360 -11.519 3.196 1.00 98.00 196 ALA A C 1
ATOM 1609 O O . ALA A 1 196 ? 6.876 -12.112 4.144 1.00 98.00 196 ALA A O 1
ATOM 1610 N N . SER A 1 197 ? 7.082 -10.898 2.264 1.00 96.88 197 SER A N 1
ATOM 1611 C CA . SER A 1 197 ? 8.539 -10.721 2.278 1.00 96.88 197 SER A CA 1
ATOM 1612 C C . SER A 1 197 ? 8.860 -9.279 1.872 1.00 96.88 197 SER A C 1
ATOM 1614 O O . SER A 1 197 ? 8.431 -8.849 0.802 1.00 96.88 197 SER A O 1
ATOM 1616 N N . GLY A 1 198 ? 9.516 -8.521 2.757 1.00 94.38 198 GLY A N 1
ATOM 1617 C CA . GLY A 1 198 ? 9.786 -7.091 2.566 1.00 94.38 198 GLY A CA 1
ATOM 1618 C C . GLY A 1 198 ? 10.200 -6.379 3.855 1.00 94.38 198 GLY A C 1
ATOM 1619 O O . GLY A 1 198 ? 11.087 -6.844 4.573 1.00 94.38 198 GLY A O 1
ATOM 1620 N N . VAL A 1 199 ? 9.578 -5.241 4.182 1.00 93.00 199 VAL A N 1
ATOM 1621 C CA . VAL A 1 199 ? 9.886 -4.426 5.379 1.00 93.00 199 VAL A CA 1
ATOM 1622 C C . VAL A 1 199 ? 8.658 -4.248 6.269 1.00 93.00 199 VAL A C 1
ATOM 1624 O O . VAL A 1 199 ? 8.256 -3.150 6.626 1.00 93.00 199 VAL A O 1
ATOM 1627 N N . GLY A 1 200 ? 8.102 -5.360 6.724 1.00 94.38 200 GLY A N 1
ATOM 1628 C CA . GLY A 1 200 ? 7.228 -5.347 7.887 1.00 94.38 200 GLY A CA 1
ATOM 1629 C C . GLY A 1 200 ? 5.730 -5.281 7.609 1.00 94.38 200 GLY A C 1
ATOM 1630 O O . GLY A 1 200 ? 5.261 -4.878 6.544 1.00 94.38 200 GLY A O 1
ATOM 1631 N N . LEU A 1 201 ? 4.976 -5.704 8.619 1.00 98.25 201 LEU A N 1
ATOM 1632 C CA . LEU A 1 201 ? 3.589 -5.306 8.817 1.00 98.25 201 LEU A CA 1
ATOM 1633 C C . LEU A 1 201 ? 3.640 -4.003 9.616 1.00 98.25 201 LEU A C 1
ATOM 1635 O O . LEU A 1 201 ? 4.016 -4.008 10.793 1.00 98.25 201 LEU A O 1
ATOM 1639 N N . THR A 1 202 ? 3.387 -2.890 8.933 1.00 98.38 202 THR A N 1
ATOM 1640 C CA . THR A 1 202 ? 3.822 -1.572 9.387 1.00 98.38 202 THR A CA 1
ATOM 1641 C C . THR A 1 202 ? 2.650 -0.702 9.832 1.00 98.38 202 THR A C 1
ATOM 1643 O O . THR A 1 202 ? 1.666 -0.515 9.115 1.00 98.38 202 THR A O 1
ATOM 1646 N N . ILE A 1 203 ? 2.802 -0.078 11.001 1.00 98.44 203 ILE A N 1
ATOM 1647 C CA . ILE A 1 203 ? 2.061 1.128 11.374 1.00 98.44 203 ILE A CA 1
ATOM 1648 C C . ILE A 1 203 ? 2.987 2.320 11.141 1.00 98.44 203 ILE A C 1
ATOM 1650 O O . ILE A 1 203 ? 3.972 2.511 11.861 1.00 98.44 203 ILE A O 1
ATOM 1654 N N . GLY A 1 204 ? 2.675 3.136 10.135 1.00 93.88 204 GLY A N 1
ATOM 1655 C CA . GLY A 1 204 ? 3.316 4.423 9.936 1.00 93.88 204 GLY A CA 1
ATOM 1656 C C . GLY A 1 204 ? 3.972 4.692 8.575 1.00 93.88 204 GLY A C 1
ATOM 1657 O O . GLY A 1 204 ? 3.837 3.955 7.607 1.00 93.88 204 GLY A O 1
ATOM 1658 N N . SER A 1 205 ? 4.704 5.801 8.450 1.00 92.75 205 SER A N 1
ATOM 1659 C CA . SER A 1 205 ? 5.120 6.648 9.569 1.00 92.75 205 SER A CA 1
ATOM 1660 C C . SER A 1 205 ? 4.048 7.617 10.053 1.00 92.75 205 SER A C 1
ATOM 1662 O O . SER A 1 205 ? 3.439 8.337 9.265 1.00 92.75 205 SER A O 1
ATOM 1664 N N . ILE A 1 206 ? 3.822 7.623 11.367 1.00 93.25 206 ILE A N 1
ATOM 1665 C CA . ILE A 1 206 ? 2.820 8.468 12.022 1.00 93.25 206 ILE A CA 1
ATOM 1666 C C . ILE A 1 206 ? 3.534 9.658 12.647 1.00 93.25 206 ILE A C 1
ATOM 1668 O O . ILE A 1 206 ? 4.410 9.497 13.489 1.00 93.25 206 ILE A O 1
ATOM 1672 N N . GLY A 1 207 ? 3.204 10.853 12.185 1.00 91.31 207 GLY A N 1
ATOM 1673 C CA . GLY A 1 207 ? 3.706 12.118 12.691 1.00 91.31 207 GLY A CA 1
ATOM 1674 C C . GLY A 1 207 ? 2.564 12.934 13.290 1.00 91.31 207 GLY A C 1
ATOM 1675 O O . GLY A 1 207 ? 1.481 12.956 12.691 1.00 91.31 207 GLY A O 1
ATOM 1676 N N . PRO A 1 208 ? 2.795 13.616 14.424 1.00 89.69 208 PRO A N 1
ATOM 1677 C CA . PRO A 1 208 ? 1.846 14.572 14.975 1.00 89.69 208 PRO A CA 1
ATOM 1678 C C . PRO A 1 208 ? 1.449 15.632 13.942 1.00 89.69 208 PRO A C 1
ATOM 1680 O O . PRO A 1 208 ? 2.272 16.049 13.124 1.00 89.69 208 PRO A O 1
ATOM 1683 N N . PHE A 1 209 ? 0.194 16.066 13.985 1.00 88.44 209 PHE A N 1
ATOM 1684 C CA . PHE A 1 209 ? -0.351 17.088 13.093 1.00 88.44 209 PHE A CA 1
ATOM 1685 C C . PHE A 1 209 ? -1.125 18.140 13.893 1.00 88.44 209 PHE A C 1
ATOM 1687 O O . PHE A 1 209 ? -1.606 17.840 14.989 1.00 88.44 209 PHE A O 1
ATOM 1694 N N . GLU A 1 210 ? -1.253 19.357 13.358 1.00 90.31 210 GLU A N 1
ATOM 1695 C CA . GLU A 1 210 ? -2.014 20.443 13.999 1.00 90.31 210 GLU A CA 1
ATOM 1696 C C . GLU A 1 210 ? -3.460 20.012 14.259 1.00 90.31 210 GLU A C 1
ATOM 1698 O O . GLU A 1 210 ? -3.960 20.090 15.378 1.00 90.31 210 GLU A O 1
ATOM 1703 N N . ALA A 1 211 ? -4.097 19.439 13.237 1.00 89.31 211 ALA A N 1
ATOM 1704 C CA . ALA A 1 211 ? -5.479 18.972 13.293 1.00 89.31 211 ALA A CA 1
ATOM 1705 C C . ALA A 1 211 ? -5.656 17.602 13.982 1.00 89.31 211 ALA A C 1
ATOM 1707 O O . ALA A 1 211 ? -6.718 16.993 13.832 1.00 89.31 211 ALA A O 1
ATOM 1708 N N . HIS A 1 212 ? -4.631 17.135 14.712 1.00 92.88 212 HIS A N 1
ATOM 1709 C CA . HIS A 1 212 ? -4.493 15.791 15.277 1.00 92.88 212 HIS A CA 1
ATOM 1710 C C . HIS A 1 212 ? -4.438 14.680 14.215 1.00 92.88 212 HIS A C 1
ATOM 1712 O O . HIS A 1 212 ? -5.249 14.632 13.291 1.00 92.88 212 HIS A O 1
ATOM 1718 N N . SER A 1 213 ? -3.479 13.761 14.342 1.00 94.19 213 SER A N 1
ATOM 1719 C CA . SER A 1 213 ? -3.397 12.568 13.492 1.00 94.19 213 SER A CA 1
ATOM 1720 C C . SER A 1 213 ? -3.638 11.297 14.298 1.00 94.19 213 SER A C 1
ATOM 1722 O O . SER A 1 213 ? -3.176 11.192 15.429 1.00 94.19 213 SER A O 1
ATOM 1724 N N . CYS A 1 214 ? -4.331 10.302 13.749 1.00 96.12 214 CYS A N 1
ATOM 1725 C CA . CYS A 1 214 ? -4.551 9.070 14.505 1.00 96.12 214 CYS A CA 1
ATOM 1726 C C . CYS A 1 214 ? -4.579 7.796 13.663 1.00 96.12 214 CYS A C 1
ATOM 1728 O O . CYS A 1 214 ? -4.944 7.792 12.481 1.00 96.12 214 CYS A O 1
ATOM 1730 N N . VAL A 1 215 ? -4.165 6.714 14.323 1.00 98.25 215 VAL A N 1
ATOM 1731 C CA . VAL A 1 215 ? -4.311 5.320 13.907 1.00 98.25 215 VAL A CA 1
ATOM 1732 C C . VAL A 1 215 ? -4.834 4.524 15.098 1.00 98.25 215 VAL A C 1
ATOM 1734 O O . VAL A 1 215 ? -4.204 4.547 16.155 1.00 98.25 215 VAL A O 1
ATOM 1737 N N . ARG A 1 216 ? -5.947 3.804 14.946 1.00 98.31 216 ARG A N 1
ATOM 1738 C CA . ARG A 1 216 ? -6.479 2.967 16.030 1.00 98.31 216 ARG A CA 1
ATOM 1739 C C . ARG A 1 216 ? -7.275 1.761 15.566 1.00 98.31 216 ARG A C 1
ATOM 1741 O O . ARG A 1 216 ? -7.752 1.750 14.441 1.00 98.31 216 ARG A O 1
ATOM 1748 N N . ASN A 1 217 ? -7.466 0.775 16.436 1.00 98.75 217 ASN A N 1
ATOM 1749 C CA . ASN A 1 217 ? -8.221 -0.447 16.142 1.00 98.75 217 ASN A CA 1
ATOM 1750 C C . ASN A 1 217 ? -7.731 -1.123 14.849 1.00 98.75 217 ASN A C 1
ATOM 1752 O O . ASN A 1 217 ? -8.434 -1.197 13.833 1.00 98.75 217 ASN A O 1
ATOM 1756 N N . ILE A 1 218 ? -6.467 -1.546 14.884 1.00 98.88 218 ILE A N 1
ATOM 1757 C CA . ILE A 1 218 ? -5.788 -2.203 13.770 1.00 98.88 218 ILE A CA 1
ATOM 1758 C C . ILE A 1 218 ? -5.435 -3.623 14.178 1.00 98.88 218 ILE A C 1
ATOM 1760 O O . ILE A 1 218 ? -4.718 -3.825 15.152 1.00 98.88 218 ILE A O 1
ATOM 1764 N N . THR A 1 219 ? -5.878 -4.609 13.405 1.00 98.94 219 THR A N 1
ATOM 1765 C CA . THR A 1 219 ? -5.546 -6.014 13.644 1.00 98.94 219 THR A CA 1
ATOM 1766 C C . THR A 1 219 ? -4.791 -6.604 12.462 1.00 98.94 219 THR A C 1
ATOM 1768 O O . THR A 1 219 ? -5.288 -6.617 11.339 1.00 98.94 219 THR A O 1
ATOM 1771 N N . PHE A 1 220 ? -3.615 -7.161 12.734 1.00 98.88 220 PHE A N 1
ATOM 1772 C CA . PHE A 1 220 ? -2.925 -8.102 11.860 1.00 98.88 220 PHE A CA 1
ATOM 1773 C C . PHE A 1 220 ? -3.127 -9.512 12.409 1.00 98.88 220 PHE A C 1
ATOM 1775 O O . PHE A 1 220 ? -2.839 -9.748 13.584 1.00 98.88 220 PHE A O 1
ATOM 1782 N N . ARG A 1 221 ? -3.603 -10.455 11.590 1.00 98.81 221 ARG A N 1
ATOM 1783 C CA . ARG A 1 221 ? -3.940 -11.805 12.058 1.00 98.81 221 ARG A CA 1
ATOM 1784 C C . ARG A 1 221 ? -3.570 -12.913 11.079 1.00 98.81 221 ARG A C 1
ATOM 1786 O O . ARG A 1 221 ? -3.885 -12.833 9.899 1.00 98.81 221 ARG A O 1
ATOM 1793 N N . ASN A 1 222 ? -3.015 -14.019 11.572 1.00 98.81 222 ASN A N 1
ATOM 1794 C CA . ASN A 1 222 ? -2.710 -15.202 10.752 1.00 98.81 222 ASN A CA 1
ATOM 1795 C C . ASN A 1 222 ? -1.810 -14.861 9.547 1.00 98.81 222 ASN A C 1
ATOM 1797 O O . ASN A 1 222 ? -2.092 -15.267 8.419 1.00 98.81 222 ASN A O 1
ATOM 1801 N N . CYS A 1 223 ? -0.757 -14.074 9.768 1.00 98.75 223 CYS A N 1
ATOM 1802 C CA . CYS A 1 223 ? 0.181 -13.696 8.712 1.00 98.75 223 CYS A CA 1
ATOM 1803 C C . CYS A 1 223 ? 1.485 -14.486 8.831 1.00 98.75 223 CYS A C 1
ATOM 1805 O O . CYS A 1 223 ? 1.943 -14.800 9.929 1.00 98.75 223 CYS A O 1
ATOM 1807 N N . THR A 1 224 ? 2.119 -14.751 7.694 1.00 98.62 224 THR A N 1
ATOM 1808 C CA . THR A 1 224 ? 3.468 -15.313 7.634 1.00 98.62 224 THR A CA 1
ATOM 1809 C C . THR A 1 224 ? 4.396 -14.297 7.000 1.00 98.62 224 THR A C 1
ATOM 1811 O O . THR A 1 224 ? 4.155 -13.817 5.899 1.00 98.62 224 THR A O 1
ATOM 1814 N N . MET A 1 225 ? 5.470 -13.969 7.700 1.00 98.00 225 MET A N 1
ATOM 1815 C CA . MET A 1 225 ? 6.552 -13.133 7.219 1.00 98.00 225 MET A CA 1
ATOM 1816 C C . MET A 1 225 ? 7.791 -13.994 7.033 1.00 98.00 225 MET A C 1
ATOM 1818 O O . MET A 1 225 ? 8.244 -14.626 7.985 1.00 98.00 225 MET A O 1
ATOM 1822 N N . TYR A 1 226 ? 8.353 -14.043 5.832 1.00 96.44 226 TYR A N 1
ATOM 1823 C CA . TYR A 1 226 ? 9.465 -14.938 5.516 1.00 96.44 226 TYR A CA 1
ATOM 1824 C C . TYR A 1 226 ? 10.579 -14.185 4.804 1.00 96.44 226 TYR A C 1
ATOM 1826 O O . TYR A 1 226 ? 10.317 -13.355 3.940 1.00 96.44 226 TYR A O 1
ATOM 1834 N N . ASN A 1 227 ? 11.826 -14.458 5.196 1.00 95.00 227 ASN A N 1
ATOM 1835 C CA . ASN A 1 227 ? 13.032 -13.821 4.654 1.00 95.00 227 ASN A CA 1
ATOM 1836 C C . ASN A 1 227 ? 12.968 -12.283 4.655 1.00 95.00 227 ASN A C 1
ATOM 1838 O O . ASN A 1 227 ? 13.625 -11.648 3.844 1.00 95.00 227 ASN A O 1
ATOM 1842 N N . THR A 1 228 ? 12.175 -11.707 5.562 1.00 93.88 228 THR A N 1
ATOM 1843 C CA . THR A 1 228 ? 11.863 -10.276 5.650 1.00 93.88 228 THR A CA 1
ATOM 1844 C C . THR A 1 228 ? 13.009 -9.479 6.277 1.00 93.88 228 THR A C 1
ATOM 1846 O O . THR A 1 228 ? 13.782 -10.001 7.083 1.00 93.88 228 THR A O 1
ATOM 1849 N N . PHE A 1 229 ? 13.090 -8.180 5.994 1.00 92.06 229 PHE A N 1
ATOM 1850 C CA . PHE A 1 229 ? 14.024 -7.284 6.678 1.00 92.06 229 PHE A CA 1
ATOM 1851 C C . PHE A 1 229 ? 13.549 -6.949 8.093 1.00 92.06 229 PHE A C 1
ATOM 1853 O O . PHE A 1 229 ? 14.312 -7.011 9.061 1.00 92.06 229 PHE A O 1
ATOM 1860 N N . LYS A 1 230 ? 12.255 -6.644 8.227 1.00 92.62 230 LYS A N 1
ATOM 1861 C CA . LYS A 1 230 ? 11.592 -6.388 9.508 1.00 92.62 230 LYS A CA 1
ATOM 1862 C C . LYS A 1 230 ? 10.295 -7.182 9.622 1.00 92.62 230 LYS A C 1
ATOM 1864 O O . LYS A 1 230 ? 9.648 -7.437 8.611 1.00 92.62 230 LYS A O 1
ATOM 1869 N N . GLY A 1 231 ? 9.933 -7.569 10.842 1.00 95.81 231 GLY A N 1
ATOM 1870 C CA . GLY A 1 231 ? 8.649 -8.196 11.159 1.00 95.81 231 GLY A CA 1
ATOM 1871 C C . GLY A 1 231 ? 7.575 -7.156 11.483 1.00 95.81 231 GLY A C 1
ATOM 1872 O O . GLY A 1 231 ? 6.933 -6.614 10.595 1.00 95.81 231 GLY A O 1
ATOM 1873 N N . PHE A 1 232 ? 7.379 -6.835 12.758 1.00 96.25 232 PHE A N 1
ATOM 1874 C CA . PHE A 1 232 ? 6.500 -5.730 13.155 1.00 96.25 232 PHE A CA 1
ATOM 1875 C C . PHE A 1 232 ? 7.263 -4.422 13.054 1.00 96.25 232 PHE A C 1
ATOM 1877 O O . PHE A 1 232 ? 8.381 -4.319 13.572 1.00 96.25 232 PHE A O 1
ATOM 1884 N N . TYR A 1 233 ? 6.662 -3.416 12.427 1.00 95.38 233 TYR A N 1
ATOM 1885 C CA . TYR A 1 233 ? 7.314 -2.125 12.291 1.00 95.38 233 TYR A CA 1
ATOM 1886 C C . TYR A 1 233 ? 6.360 -0.982 12.627 1.00 95.38 233 TYR A C 1
ATOM 1888 O O . TYR A 1 233 ? 5.498 -0.602 11.851 1.00 95.38 233 TYR A O 1
ATOM 1896 N N . LEU A 1 234 ? 6.511 -0.398 13.808 1.00 96.25 234 LEU A N 1
ATOM 1897 C CA . LEU A 1 234 ? 5.801 0.815 14.190 1.00 96.25 234 LEU A CA 1
ATOM 1898 C C . LEU A 1 234 ? 6.788 1.976 14.139 1.00 96.25 234 LEU A C 1
ATOM 1900 O O . LEU A 1 234 ? 7.772 2.003 14.883 1.00 96.25 234 LEU A O 1
ATOM 1904 N N . LYS A 1 235 ? 6.525 2.925 13.238 1.00 93.00 235 LYS A N 1
ATOM 1905 C CA . LYS A 1 235 ? 7.392 4.081 13.006 1.00 93.00 235 LYS A CA 1
ATOM 1906 C C . LYS A 1 235 ? 6.676 5.396 13.297 1.00 93.00 235 LYS A C 1
ATOM 1908 O O . LYS A 1 235 ? 5.728 5.765 12.606 1.00 93.00 235 LYS A O 1
ATOM 1913 N N . SER A 1 236 ? 7.167 6.138 14.282 1.00 91.62 236 SER A N 1
ATOM 1914 C CA . SER A 1 236 ? 6.730 7.508 14.556 1.00 91.62 236 SER A CA 1
ATOM 1915 C C . SER A 1 236 ? 7.657 8.541 13.903 1.00 91.62 236 SER A C 1
ATOM 1917 O O . SER A 1 236 ? 8.812 8.259 13.573 1.00 91.62 236 SER A O 1
ATOM 1919 N N . ARG A 1 237 ? 7.149 9.752 13.679 1.00 90.44 237 ARG A N 1
ATOM 1920 C CA . ARG A 1 237 ? 7.923 10.933 13.276 1.00 90.44 237 ARG A CA 1
ATOM 1921 C C . ARG A 1 237 ? 7.884 11.966 14.403 1.00 90.44 237 ARG A C 1
ATOM 1923 O O . ARG A 1 237 ? 6.884 12.017 15.120 1.00 90.44 237 ARG A O 1
ATOM 1930 N N . PRO A 1 238 ? 8.935 12.789 14.559 1.00 86.94 238 PRO A N 1
ATOM 1931 C CA . PRO A 1 238 ? 8.875 13.925 15.471 1.00 86.94 238 PRO A CA 1
ATOM 1932 C C . PRO A 1 238 ? 7.740 14.875 15.061 1.00 86.94 238 PRO A C 1
ATOM 1934 O O . PRO A 1 238 ? 7.432 15.005 13.875 1.00 86.94 238 PRO A O 1
ATOM 1937 N N . GLY A 1 239 ? 7.114 15.506 16.052 1.00 84.31 239 GLY A N 1
ATOM 1938 C CA . GLY A 1 239 ? 6.117 16.557 15.858 1.00 84.31 239 GLY A CA 1
ATOM 1939 C C . GLY A 1 239 ? 6.692 17.948 16.098 1.00 84.31 239 GLY A C 1
ATOM 1940 O O . GLY A 1 239 ? 7.834 18.094 16.534 1.00 84.31 239 GLY A O 1
ATOM 1941 N N . GLU A 1 240 ? 5.867 18.957 15.845 1.00 89.31 240 GLU A N 1
ATOM 1942 C CA . GLU A 1 240 ? 6.123 20.346 16.230 1.00 89.31 240 GLU A CA 1
ATOM 1943 C C . GLU A 1 240 ? 5.329 20.678 17.503 1.00 89.31 240 GLU A C 1
ATOM 1945 O O . GLU A 1 240 ? 4.436 19.927 17.907 1.00 89.31 240 GLU A O 1
ATOM 1950 N N . GLU A 1 241 ? 5.667 21.783 18.168 1.00 90.81 241 GLU A N 1
ATOM 1951 C CA . GLU A 1 241 ? 4.926 22.239 19.346 1.00 90.81 241 GLU A CA 1
ATOM 1952 C C . GLU A 1 241 ? 3.444 22.464 18.998 1.00 90.81 241 GLU A C 1
ATOM 1954 O O . GLU A 1 241 ? 3.117 23.047 17.970 1.00 90.81 241 GLU A O 1
ATOM 1959 N N . GLY A 1 242 ? 2.535 21.965 19.840 1.00 89.69 242 GLY A N 1
ATOM 1960 C CA . GLY A 1 242 ? 1.087 22.043 19.608 1.00 89.69 242 GLY A CA 1
ATOM 1961 C C . GLY A 1 242 ? 0.517 20.965 18.678 1.00 89.69 242 GLY A C 1
ATOM 1962 O O . GLY A 1 242 ? -0.693 20.747 18.686 1.00 89.69 242 GLY A O 1
ATOM 1963 N N . HIS A 1 243 ? 1.350 20.230 17.935 1.00 93.88 243 HIS A N 1
ATOM 1964 C CA . HIS A 1 243 ? 0.885 19.103 17.128 1.00 93.88 243 HIS A CA 1
ATOM 1965 C C . HIS A 1 243 ? 0.677 17.859 17.991 1.00 93.88 243 HIS A C 1
ATOM 1967 O O . HIS A 1 243 ? 1.480 17.545 18.871 1.00 93.88 243 HIS A O 1
ATOM 1973 N N . THR A 1 244 ? -0.373 17.094 17.696 1.00 92.75 244 THR A N 1
ATOM 1974 C CA . THR A 1 244 ? -0.669 15.848 18.415 1.00 92.75 244 THR A CA 1
ATOM 1975 C C . THR A 1 244 ? -0.878 14.688 17.453 1.00 92.75 244 THR A C 1
ATOM 1977 O O . THR A 1 244 ? -1.233 14.878 16.287 1.00 92.75 244 THR A O 1
ATOM 1980 N N . GLY A 1 245 ? -0.605 13.476 17.930 1.00 92.94 245 GLY A N 1
ATOM 1981 C CA . GLY A 1 245 ? -0.841 12.255 17.178 1.00 92.94 245 GLY A CA 1
ATOM 1982 C C . GLY A 1 245 ? -1.038 11.054 18.098 1.00 92.94 245 GLY A C 1
ATOM 1983 O O . GLY A 1 245 ? -0.473 11.021 19.191 1.00 92.94 245 GLY A O 1
ATOM 1984 N N . GLU A 1 246 ? -1.827 10.078 17.662 1.00 94.31 246 GLU A N 1
ATOM 1985 C CA . GLU A 1 246 ? -2.165 8.882 18.434 1.00 94.31 246 GLU A CA 1
ATOM 1986 C C . GLU A 1 246 ? -1.941 7.599 17.624 1.00 94.31 246 GLU A C 1
ATOM 1988 O O . GLU A 1 246 ? -2.292 7.508 16.446 1.00 94.31 246 GLU A O 1
ATOM 1993 N N . ILE A 1 247 ? -1.375 6.588 18.287 1.00 96.88 247 ILE A N 1
ATOM 1994 C CA . ILE A 1 247 ? -1.432 5.191 17.855 1.00 96.88 247 ILE A CA 1
ATOM 1995 C C . ILE A 1 247 ? -1.955 4.385 19.041 1.00 96.88 247 ILE A C 1
ATOM 1997 O O . ILE A 1 247 ? -1.283 4.317 20.071 1.00 96.88 247 ILE A O 1
ATOM 2001 N N . SER A 1 248 ? -3.130 3.780 18.912 1.00 97.75 248 SER A N 1
ATOM 2002 C CA . SER A 1 248 ? -3.754 2.998 19.986 1.00 97.75 248 SER A CA 1
ATOM 2003 C C . SER A 1 248 ? -4.417 1.732 19.447 1.00 97.75 248 SER A C 1
ATOM 2005 O O . SER A 1 248 ? -4.652 1.613 18.254 1.00 97.75 248 SER A O 1
ATOM 2007 N N . ASP A 1 249 ? -4.669 0.747 20.312 1.00 98.31 249 ASP A N 1
ATOM 2008 C CA . ASP A 1 249 ? -5.421 -0.469 19.959 1.00 98.31 249 ASP A CA 1
ATOM 2009 C C . ASP A 1 249 ? -4.919 -1.180 18.680 1.00 98.31 249 ASP A C 1
ATOM 2011 O O . ASP A 1 249 ? -5.626 -1.328 17.683 1.00 98.31 249 ASP A O 1
ATOM 2015 N N . VAL A 1 250 ? -3.635 -1.558 18.687 1.00 98.56 250 VAL A N 1
ATOM 2016 C CA . VAL A 1 250 ? -3.004 -2.327 17.606 1.00 98.56 250 VAL A CA 1
ATOM 2017 C C . VAL A 1 250 ? -2.737 -3.748 18.092 1.00 98.56 250 VAL A C 1
ATOM 2019 O O . VAL A 1 250 ? -1.996 -3.949 19.056 1.00 98.56 250 VAL A O 1
ATOM 2022 N N . LEU A 1 251 ? -3.295 -4.732 17.392 1.00 98.62 251 LEU A N 1
ATOM 2023 C CA . LEU A 1 251 ? -3.154 -6.155 17.677 1.00 98.62 251 LEU A CA 1
ATOM 2024 C C . LEU A 1 251 ? -2.376 -6.858 16.558 1.00 98.62 251 LEU A C 1
ATOM 2026 O O . LEU A 1 251 ? -2.724 -6.762 15.384 1.00 98.62 251 LEU A O 1
ATOM 2030 N N . TYR A 1 252 ? -1.352 -7.621 16.938 1.00 98.62 252 TYR A N 1
ATOM 2031 C CA . TYR A 1 252 ? -0.709 -8.621 16.085 1.00 98.62 252 TYR A CA 1
ATOM 2032 C C . TYR A 1 252 ? -0.989 -10.002 16.682 1.00 98.62 252 TYR A C 1
ATOM 2034 O O . TYR A 1 252 ? -0.526 -10.305 17.780 1.00 98.62 252 TYR A O 1
ATOM 2042 N N . GLU A 1 253 ? -1.743 -10.837 15.974 1.00 98.44 253 GLU A N 1
ATOM 2043 C CA . GLU A 1 253 ? -2.199 -12.147 16.445 1.00 98.44 253 GLU A CA 1
ATOM 2044 C C . GLU A 1 253 ? -1.787 -13.250 15.461 1.00 98.44 253 GLU A C 1
ATOM 2046 O O . GLU A 1 253 ? -1.970 -13.126 14.253 1.00 98.44 253 GLU A O 1
ATOM 2051 N N . ASN A 1 254 ? -1.242 -14.362 15.962 1.00 98.56 254 ASN A N 1
ATOM 2052 C CA . ASN A 1 254 ? -0.849 -15.514 15.138 1.00 98.56 254 ASN A CA 1
ATOM 2053 C C . ASN A 1 254 ? 0.051 -15.133 13.948 1.00 98.56 254 ASN A C 1
ATOM 2055 O O . ASN A 1 254 ? -0.222 -15.501 12.804 1.00 98.56 254 ASN A O 1
ATOM 2059 N N . ILE A 1 255 ? 1.116 -14.370 14.213 1.00 98.50 255 ILE A N 1
ATOM 2060 C CA . ILE A 1 255 ? 2.088 -13.995 13.183 1.00 98.50 255 ILE A CA 1
ATOM 2061 C C . ILE A 1 255 ? 3.312 -14.900 13.268 1.00 98.50 255 ILE A C 1
ATOM 2063 O O . ILE A 1 255 ? 3.980 -14.961 14.301 1.00 98.50 255 ILE A O 1
ATOM 2067 N N . GLN A 1 256 ? 3.633 -15.574 12.169 1.00 98.44 256 GLN A N 1
ATOM 2068 C CA . GLN A 1 256 ? 4.866 -16.338 12.035 1.00 98.44 256 GLN A CA 1
ATOM 2069 C C . GLN A 1 256 ? 5.922 -15.477 11.339 1.00 98.44 256 GLN A C 1
ATOM 2071 O O . GLN A 1 256 ? 5.688 -15.003 10.235 1.00 98.44 256 GLN A O 1
ATOM 2076 N N . ILE A 1 257 ? 7.092 -15.287 11.955 1.00 97.88 257 ILE A N 1
ATOM 2077 C CA . ILE A 1 257 ? 8.218 -14.556 11.355 1.00 97.88 257 ILE A CA 1
ATOM 2078 C C . ILE A 1 257 ? 9.401 -15.516 11.216 1.00 97.88 257 ILE A C 1
ATOM 2080 O O . ILE A 1 257 ? 9.940 -15.988 12.215 1.00 97.88 257 ILE A O 1
ATOM 2084 N N . ASN A 1 258 ? 9.816 -15.787 9.980 1.00 96.31 258 ASN A N 1
ATOM 2085 C CA . ASN A 1 258 ? 10.891 -16.712 9.637 1.00 96.31 258 ASN A CA 1
ATOM 2086 C C . ASN A 1 258 ? 12.052 -15.956 8.971 1.00 96.31 258 ASN A C 1
ATOM 2088 O O . ASN A 1 258 ? 11.830 -15.188 8.035 1.00 96.31 258 ASN A O 1
ATOM 2092 N N . ASN A 1 259 ? 13.291 -16.225 9.401 1.00 94.81 259 ASN A N 1
ATOM 2093 C CA . ASN A 1 259 ? 14.526 -15.701 8.794 1.00 94.81 259 ASN A CA 1
ATOM 2094 C C . ASN A 1 259 ? 14.561 -14.169 8.639 1.00 94.81 259 ASN A C 1
ATOM 2096 O O . ASN A 1 259 ? 14.864 -13.650 7.566 1.00 94.81 259 ASN A O 1
ATOM 2100 N N . VAL A 1 260 ? 14.235 -13.435 9.704 1.00 94.38 260 VAL A N 1
ATOM 2101 C CA . VAL A 1 260 ? 14.328 -11.970 9.692 1.00 94.38 260 VAL A CA 1
ATOM 2102 C C . VAL A 1 260 ? 15.786 -11.507 9.697 1.00 94.38 260 VAL A C 1
ATOM 2104 O O . VAL A 1 260 ? 16.595 -12.025 10.467 1.00 94.38 260 VAL A O 1
ATOM 2107 N N . SER A 1 261 ? 16.129 -10.534 8.851 1.00 91.75 261 SER A N 1
ATOM 2108 C CA . SER A 1 261 ? 17.520 -10.086 8.686 1.00 91.75 261 SER A CA 1
ATOM 2109 C C . SER A 1 261 ? 17.905 -8.858 9.517 1.00 91.75 261 SER A C 1
ATOM 2111 O O . SER A 1 261 ? 19.095 -8.661 9.762 1.00 91.75 261 SER A O 1
ATOM 2113 N N . GLN A 1 262 ? 16.941 -8.055 9.990 1.00 91.56 262 GLN A N 1
ATOM 2114 C CA . GLN A 1 262 ? 17.212 -6.895 10.848 1.00 91.56 262 GLN A CA 1
ATOM 2115 C C . GLN A 1 262 ? 16.487 -6.963 12.200 1.00 91.56 262 GLN A C 1
ATOM 2117 O O . GLN A 1 262 ? 17.131 -7.150 13.228 1.00 91.56 262 GLN A O 1
ATOM 2122 N N . TRP A 1 263 ? 15.159 -6.803 12.220 1.00 93.25 263 TRP A N 1
ATOM 2123 C CA . TRP A 1 263 ? 14.385 -6.716 13.467 1.00 93.25 263 TRP A CA 1
ATOM 2124 C C . TRP A 1 263 ? 13.077 -7.492 13.369 1.00 93.25 263 TRP A C 1
ATOM 2126 O O . TRP A 1 263 ? 12.224 -7.154 12.551 1.00 93.25 263 TRP A O 1
ATOM 2136 N N . SER A 1 264 ? 12.849 -8.470 14.251 1.00 95.44 264 SER A N 1
ATOM 2137 C CA . SER A 1 264 ? 11.524 -9.102 14.360 1.00 95.44 264 SER A CA 1
ATOM 2138 C C . SER A 1 264 ? 10.452 -8.091 14.759 1.00 95.44 264 SER A C 1
ATOM 2140 O O . SER A 1 264 ? 9.328 -8.170 14.281 1.00 95.44 264 SER A O 1
ATOM 2142 N N . ILE A 1 265 ? 10.798 -7.144 15.634 1.00 96.19 265 ILE A N 1
ATOM 2143 C CA . ILE A 1 265 ? 9.915 -6.082 16.117 1.00 96.19 265 ILE A CA 1
ATOM 2144 C C . ILE A 1 265 ? 10.742 -4.803 16.230 1.00 96.19 265 ILE A C 1
ATOM 2146 O O . ILE A 1 265 ? 11.790 -4.799 16.876 1.00 96.19 265 ILE A O 1
ATOM 2150 N N . TRP A 1 266 ? 10.257 -3.717 15.635 1.00 94.75 266 TRP A N 1
ATOM 2151 C CA . TRP A 1 266 ? 10.759 -2.366 15.862 1.00 94.75 266 TRP A CA 1
ATOM 2152 C C . TRP A 1 266 ? 9.599 -1.434 16.187 1.00 94.75 266 TRP A C 1
ATOM 2154 O O . TRP A 1 266 ? 8.655 -1.315 15.407 1.00 94.75 266 TRP A O 1
ATOM 2164 N N . ILE A 1 267 ? 9.703 -0.734 17.313 1.00 94.06 267 ILE A N 1
ATOM 2165 C CA . ILE A 1 267 ? 8.767 0.308 17.734 1.00 94.06 267 ILE A CA 1
ATOM 2166 C C . ILE A 1 267 ? 9.610 1.521 18.097 1.00 94.06 267 ILE A C 1
ATOM 2168 O O . ILE A 1 267 ? 10.394 1.470 19.043 1.00 94.06 267 ILE A O 1
ATOM 2172 N N . GLY A 1 268 ? 9.489 2.600 17.332 1.00 89.94 268 GLY A N 1
ATOM 2173 C CA . GLY A 1 268 ? 10.311 3.779 17.568 1.00 89.94 268 GLY A CA 1
ATOM 2174 C C . GLY A 1 268 ? 10.266 4.780 16.424 1.00 89.94 268 GLY A C 1
ATOM 2175 O O . GLY A 1 268 ? 9.379 4.706 15.572 1.00 89.94 268 GLY A O 1
ATOM 2176 N N . PRO A 1 269 ? 11.217 5.722 16.373 1.00 85.69 269 PRO A N 1
ATOM 2177 C CA . PRO A 1 269 ? 11.261 6.691 15.295 1.00 85.69 269 PRO A CA 1
ATOM 2178 C C . PRO A 1 269 ? 11.495 6.005 13.945 1.00 85.69 269 PRO A C 1
ATOM 2180 O O . PRO A 1 269 ? 12.090 4.925 13.840 1.00 85.69 269 PRO A O 1
ATOM 2183 N N . GLN A 1 270 ? 11.030 6.659 12.884 1.00 81.62 270 GLN A N 1
ATOM 2184 C CA . GLN A 1 270 ? 11.324 6.259 11.518 1.00 81.62 270 GLN A CA 1
ATOM 2185 C C . GLN A 1 270 ? 12.842 6.260 11.282 1.00 81.62 270 GLN A C 1
ATOM 2187 O O . GLN A 1 270 ? 13.512 7.276 11.452 1.00 81.62 270 GLN A O 1
ATOM 2192 N N . GLN A 1 271 ? 13.373 5.141 10.787 1.00 72.50 271 GLN A N 1
ATOM 2193 C CA . GLN A 1 271 ? 14.812 4.940 10.560 1.00 72.50 271 GLN A CA 1
ATOM 2194 C C . GLN A 1 271 ? 15.325 5.564 9.244 1.00 72.50 271 GLN A C 1
ATOM 2196 O O . GLN A 1 271 ? 16.326 5.125 8.686 1.00 72.50 271 GLN A O 1
ATOM 2201 N N . ALA A 1 272 ? 14.648 6.596 8.732 1.00 60.94 272 ALA A N 1
ATO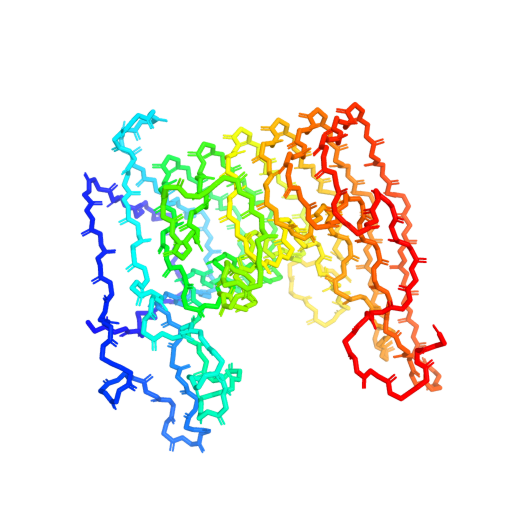M 2202 C CA . ALA A 1 272 ? 15.009 7.290 7.498 1.00 60.94 272 ALA A CA 1
ATOM 2203 C C . ALA A 1 272 ? 15.489 8.714 7.814 1.00 60.94 272 ALA A C 1
ATOM 2205 O O . ALA A 1 272 ? 14.714 9.661 7.765 1.00 60.94 272 ALA A O 1
ATOM 2206 N N . GLY A 1 273 ? 16.770 8.860 8.163 1.00 49.66 273 GLY A N 1
ATOM 2207 C CA . GLY A 1 273 ? 17.523 10.117 8.040 1.00 49.66 273 GLY A CA 1
ATOM 2208 C C . GLY A 1 273 ? 17.037 11.357 8.809 1.00 49.66 273 GLY A C 1
ATOM 2209 O O . GLY A 1 273 ? 17.530 12.449 8.524 1.00 49.66 273 GLY A O 1
ATOM 2210 N N . PHE A 1 274 ? 16.113 11.250 9.766 1.00 43.78 274 PHE A N 1
ATOM 2211 C CA . PHE A 1 274 ? 15.717 12.407 10.570 1.00 43.78 274 PHE A CA 1
ATOM 2212 C C . PHE A 1 274 ? 16.839 12.790 11.540 1.00 43.78 274 PHE A C 1
ATOM 2214 O O . PHE A 1 274 ? 17.249 11.992 12.383 1.00 43.78 274 PHE A O 1
ATOM 2221 N N . LYS A 1 275 ? 17.313 14.042 11.461 1.00 34.69 275 LYS A N 1
ATOM 2222 C CA . LYS A 1 275 ? 18.075 14.647 12.560 1.00 34.69 275 LYS A CA 1
ATOM 2223 C C . LYS A 1 275 ? 17.185 14.619 13.807 1.00 34.69 275 LYS A C 1
ATOM 2225 O O . LYS A 1 275 ? 16.148 15.272 13.814 1.00 34.69 275 LYS A O 1
ATOM 2230 N N . GLY A 1 276 ? 17.581 13.857 14.825 1.00 39.09 276 GLY A N 1
ATOM 2231 C CA . GLY A 1 276 ? 16.828 13.707 16.077 1.00 39.09 276 GLY A CA 1
ATOM 2232 C C . GLY A 1 276 ? 16.099 12.370 16.256 1.00 39.09 276 GLY A C 1
ATOM 2233 O O . GLY A 1 276 ? 15.443 12.190 17.275 1.00 39.09 276 GLY A O 1
ATOM 2234 N N . ALA A 1 277 ? 16.221 11.423 15.320 1.00 31.84 277 ALA A N 1
ATOM 2235 C CA . ALA A 1 277 ? 15.931 10.021 15.613 1.00 31.84 277 ALA A CA 1
ATOM 2236 C C . ALA A 1 277 ? 17.142 9.439 16.359 1.00 31.84 277 ALA A C 1
ATOM 2238 O O . ALA A 1 277 ? 18.188 9.230 15.744 1.00 31.84 277 ALA A O 1
ATOM 2239 N N . CYS A 1 278 ? 17.026 9.305 17.682 1.00 32.00 278 CYS A N 1
ATOM 2240 C CA . CYS A 1 278 ? 18.036 8.667 18.529 1.00 32.00 278 CYS A CA 1
ATOM 2241 C C . CYS A 1 278 ? 18.302 7.217 18.108 1.00 32.00 278 CYS A C 1
ATOM 2243 O O . CYS A 1 278 ? 17.323 6.526 17.735 1.00 32.00 278 CYS A O 1
#

Radius of gyration: 17.74 Å; chains: 1; bounding box: 43×42×42 Å

Organism: NCBI:txid1234261

Sequence (278 aa):
MGGIYARGLSYVTIRIEGILKFSDNFLEWPRDPHTHQVRDCFYFEQLNHVTFTSLQSTDNKGVIDGSGNRWWGLVEYLVIRGNRPRLLVIYNSTNLLIENLLLKNSPKWTFYAKDVANLEIRYTDVDARRRPDVHWHDLNELTAFNTDGFDVSGTNVWIHDCNIWNDDDCIAVKQQDSNSIQSSCSENMLFERINASGVGLTIGSIGPFEAHSCVRNITFRNCTMYNTFKGFYLKSRPGEEGHTGEISDVLYENIQINNVSQWSIWIGPQQAGFKGAC

InterPro domains:
  IPR000743 Glycoside hydrolase, family 28 [PF00295] (12-267)
  IPR006626 Parallel beta-helix repeat [SM00710] (154-175)
  IPR006626 Parallel beta-helix repeat [SM00710] (215-236)
  IPR011050 Pectin lyase fold/virulence factor [SSF51126] (4-267)
  IPR012334 Pectin lyase fold [G3DSA:2.160.20.10] (2-277)